Protein AF-A0A4Q5X9Q7-F1 (afdb_monomer)

Radius of gyration: 46.0 Å; Cα contacts (8 Å, |Δi|>4): 325; chains: 1; bounding box: 131×30×124 Å

Sequence (260 aa):
MRSAPAAAFVVATGLLASPSQAAKPARACIDEHAQGQVERDAGRLLRASERFRACAEDACPALIRTECGELEATLIAQIPSIVVRAQDAQGRPISGARATIDEDRTLPSLSETPIPVDPGVHQIEVTLADGRRQTVNLSLSEGEKARPAVARFETPKARPVERSGNELAYVIGGAGLLGLGAWGAFAWDGRRRQGDLETCAPRCSDRSEVDAMRRSYLIADVLLGLSAAALGTSAYLLITNSTEEGREERAVVLGARGRF

Foldseek 3Di:
DDDDDDDDDDPPPDPPPDPDPAQDDQVQLVVLQVVLVVCVVVQVLVSSLVSLVVSLDPSYDPVSNVVSVVVSVVSVQFFEWEQEFEAEPVRHGDFQKWKDKQNPDTGRGRDRDTDTDTAAWIWIWIAHPVGDIFIFIDGGGTNHYHHYGYGYDYDPPPPPPPPVLQPLLVVLLVVLVVLLVLLVVLVVVLVVLVVVCVVVPPDDPPVPSVVSSVVSNVSNVVSNVSSVVSNVVSVVSVVVVVVVVVVVVVVVVVVVPPPD

Solvent-accessible surface area (backbone atoms only — not comparable to full-atom values): 14341 Å² total; per-residue (Å²): 141,82,88,83,84,84,83,80,83,80,82,80,81,74,80,80,77,71,82,74,75,72,66,52,60,64,66,59,36,51,51,29,44,53,49,16,52,55,29,41,80,68,48,38,40,63,62,12,33,54,25,15,51,66,18,37,37,86,46,33,58,68,70,56,16,54,54,23,46,55,50,26,56,55,44,61,57,36,42,11,21,35,25,56,43,43,22,35,77,87,67,47,79,52,80,77,28,28,35,28,40,69,90,74,50,75,34,90,52,68,48,91,61,60,42,77,43,56,47,44,79,45,45,36,39,37,36,41,80,88,68,55,71,35,76,39,80,47,78,43,51,70,44,40,66,57,43,76,45,70,33,70,40,80,64,78,74,76,69,75,78,77,74,68,80,53,59,64,32,52,55,39,32,51,53,15,55,53,31,47,54,53,19,54,54,28,43,52,52,19,50,51,48,48,58,68,46,57,81,42,60,94,72,62,86,61,59,66,61,55,50,53,27,53,50,27,41,53,55,15,55,55,32,46,55,53,17,51,53,33,36,52,50,19,52,50,51,54,55,56,53,52,56,51,54,58,49,51,55,52,51,53,55,54,64,65,69,74,76,125

Nearest PDB structures (foldseek):
  6hif-assembly1_Y  TM=7.900E-01  e=4.804E-05  Candidatus Kuenenia stuttgartensis
  5los-assembly1_A  TM=4.709E-01  e=2.587E+00  Serendipita indica DSM 11827
  7qhm-assembly1_J  TM=5.352E-01  e=2.587E+00  Corynebacterium glutamicum ATCC 13032
  7pru-assembly1_B  TM=5.535E-01  e=4.980E+00  Thermochaetoides thermophila DSM 1495

Structure (mmCIF, N/CA/C/O backbone):
data_AF-A0A4Q5X9Q7-F1
#
_entry.id   AF-A0A4Q5X9Q7-F1
#
loop_
_atom_site.group_PDB
_atom_site.id
_atom_site.type_symbol
_atom_site.label_atom_id
_atom_site.label_alt_id
_atom_site.label_comp_id
_atom_site.label_asym_id
_atom_site.label_entity_id
_atom_site.label_seq_id
_atom_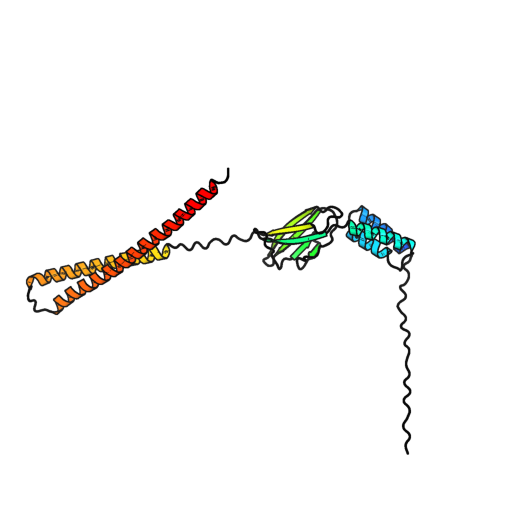site.pdbx_PDB_ins_code
_atom_site.Cartn_x
_atom_site.Cartn_y
_atom_site.Cartn_z
_atom_site.occupancy
_atom_site.B_iso_or_equiv
_atom_site.auth_seq_id
_atom_site.auth_comp_id
_atom_site.auth_asym_id
_atom_site.auth_atom_id
_atom_site.pdbx_PDB_model_num
ATOM 1 N N . MET A 1 1 ? 87.247 -2.361 10.828 1.00 45.06 1 MET A N 1
ATOM 2 C CA . MET A 1 1 ? 86.004 -3.054 11.251 1.00 45.06 1 MET A CA 1
ATOM 3 C C . MET A 1 1 ? 85.019 -1.955 11.638 1.00 45.06 1 MET A C 1
ATOM 5 O O . MET A 1 1 ? 85.378 -1.188 12.508 1.00 45.06 1 MET A O 1
ATOM 9 N N . ARG A 1 2 ? 83.853 -1.712 11.038 1.00 46.16 2 ARG A N 1
ATOM 10 C CA . ARG A 1 2 ? 82.996 -2.424 10.082 1.00 46.16 2 ARG A CA 1
ATOM 11 C C . ARG A 1 2 ? 82.178 -1.360 9.325 1.00 46.16 2 ARG A C 1
ATOM 13 O O . ARG A 1 2 ? 81.702 -0.411 9.936 1.00 46.16 2 ARG A O 1
ATOM 20 N N . SER A 1 3 ? 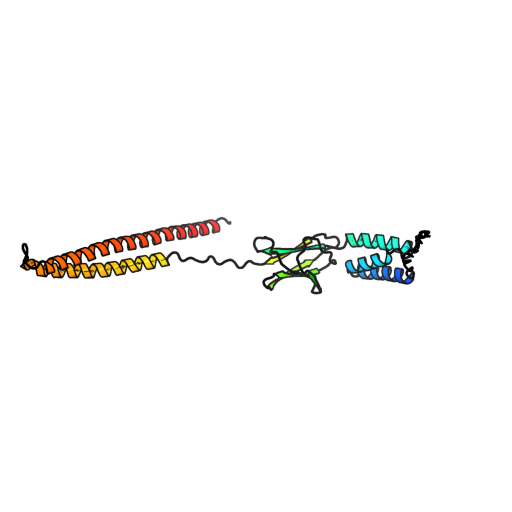82.054 -1.535 8.018 1.00 46.03 3 SER A N 1
ATOM 21 C CA . SER A 1 3 ? 81.200 -0.788 7.092 1.00 46.03 3 SER A CA 1
ATOM 22 C C . SER A 1 3 ? 79.725 -1.186 7.260 1.00 46.03 3 SER A C 1
ATOM 24 O O . SER A 1 3 ? 79.432 -2.361 7.480 1.00 46.03 3 SER A O 1
ATOM 26 N N . ALA A 1 4 ? 78.802 -0.225 7.148 1.00 54.38 4 ALA A N 1
ATOM 27 C CA . ALA A 1 4 ? 77.355 -0.465 7.087 1.00 54.38 4 ALA A CA 1
ATOM 28 C C . ALA A 1 4 ? 76.877 -0.453 5.616 1.00 54.38 4 ALA A C 1
ATOM 30 O O . ALA A 1 4 ? 77.376 0.370 4.845 1.00 54.38 4 ALA A O 1
ATOM 31 N N . PRO A 1 5 ? 75.956 -1.344 5.195 1.00 56.97 5 PRO A N 1
ATOM 32 C CA . PRO A 1 5 ? 75.560 -1.471 3.796 1.00 56.97 5 PRO A CA 1
ATOM 33 C C . PRO A 1 5 ? 74.407 -0.521 3.437 1.00 56.97 5 PRO A C 1
ATOM 35 O O . PRO A 1 5 ? 73.454 -0.353 4.196 1.00 56.97 5 PRO A O 1
ATOM 38 N N . ALA A 1 6 ? 74.493 0.075 2.248 1.00 49.50 6 ALA A N 1
ATOM 39 C CA . ALA A 1 6 ? 73.426 0.847 1.627 1.00 49.50 6 ALA A CA 1
ATOM 40 C C . ALA A 1 6 ? 72.280 -0.087 1.197 1.00 49.50 6 ALA A C 1
ATOM 42 O O . ALA A 1 6 ? 72.481 -0.994 0.389 1.00 49.50 6 ALA A O 1
ATOM 43 N N . ALA A 1 7 ? 71.081 0.128 1.736 1.00 52.53 7 ALA A N 1
ATOM 44 C CA . ALA A 1 7 ? 69.874 -0.575 1.318 1.00 52.53 7 ALA A CA 1
ATOM 45 C C 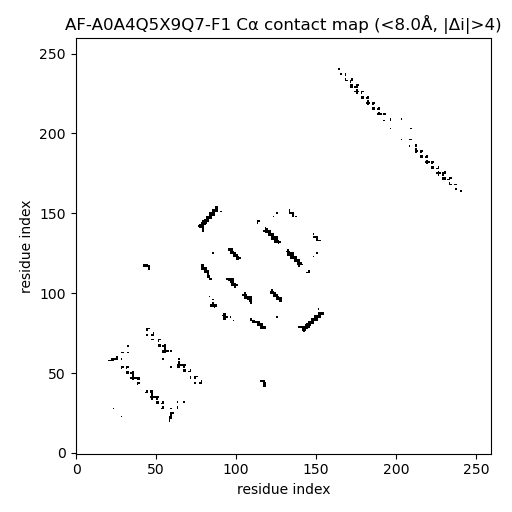. ALA A 1 7 ? 69.303 0.093 0.056 1.00 52.53 7 ALA A C 1
ATOM 47 O O . ALA A 1 7 ? 68.788 1.208 0.107 1.00 52.53 7 ALA A O 1
ATOM 48 N N . ALA A 1 8 ? 69.420 -0.587 -1.085 1.00 51.78 8 ALA A N 1
ATOM 49 C CA . ALA A 1 8 ? 68.807 -0.178 -2.341 1.00 51.78 8 ALA A CA 1
ATOM 50 C C . ALA A 1 8 ? 67.303 -0.505 -2.320 1.00 51.78 8 ALA A C 1
ATOM 52 O O . ALA A 1 8 ? 66.912 -1.672 -2.327 1.00 51.78 8 ALA A O 1
ATOM 53 N N . PHE A 1 9 ? 66.457 0.526 -2.293 1.00 50.66 9 PHE A N 1
ATOM 54 C CA . PHE A 1 9 ? 65.013 0.396 -2.484 1.00 50.66 9 PHE A CA 1
ATOM 55 C C . PHE A 1 9 ? 64.718 0.252 -3.985 1.00 50.66 9 PHE A C 1
ATOM 57 O O . PHE A 1 9 ? 64.785 1.221 -4.740 1.00 50.66 9 PHE A O 1
ATOM 64 N N . VAL A 1 10 ? 64.407 -0.966 -4.429 1.00 58.25 10 VAL A N 1
ATOM 65 C CA . VAL A 1 10 ? 63.886 -1.226 -5.778 1.00 58.25 10 VAL A CA 1
ATOM 66 C C . VAL A 1 10 ? 62.397 -0.876 -5.780 1.00 58.25 10 VAL A C 1
ATOM 68 O O . VAL A 1 10 ? 61.578 -1.607 -5.228 1.00 58.25 10 VAL A O 1
ATOM 71 N N . VAL A 1 11 ? 62.039 0.258 -6.384 1.00 60.34 11 VAL A N 1
ATOM 72 C CA . VAL A 1 11 ? 60.642 0.620 -6.657 1.00 60.34 11 VAL A CA 1
ATOM 73 C C . VAL A 1 11 ? 60.178 -0.195 -7.864 1.00 60.34 11 VAL A C 1
ATOM 75 O O . VAL A 1 11 ? 60.456 0.153 -9.008 1.00 60.34 11 VAL A O 1
ATOM 78 N N . ALA A 1 12 ? 59.495 -1.311 -7.607 1.00 59.22 12 ALA A N 1
ATOM 79 C CA . ALA A 1 12 ? 58.827 -2.091 -8.641 1.00 59.22 12 ALA A CA 1
ATOM 80 C C . ALA A 1 12 ? 57.590 -1.321 -9.132 1.00 59.22 12 ALA A C 1
ATOM 82 O O . ALA A 1 12 ? 56.546 -1.299 -8.481 1.00 59.22 12 ALA A O 1
ATOM 83 N N . THR A 1 13 ? 57.717 -0.652 -10.277 1.00 63.28 13 THR A N 1
ATOM 84 C CA . THR A 1 13 ? 56.606 -0.008 -10.984 1.00 63.28 13 THR A CA 1
ATOM 85 C C . THR A 1 13 ? 55.736 -1.101 -11.607 1.00 63.28 13 THR A C 1
ATOM 87 O O . THR A 1 13 ? 55.980 -1.560 -12.720 1.00 63.28 13 THR A O 1
ATOM 90 N N . GLY A 1 14 ? 54.746 -1.588 -10.858 1.00 58.16 14 GLY A N 1
ATOM 91 C CA . GLY A 1 14 ? 53.732 -2.491 -11.392 1.00 58.16 14 GLY A CA 1
ATOM 92 C C . GLY A 1 14 ? 52.868 -1.750 -12.410 1.00 58.16 14 GLY A C 1
ATOM 93 O O . GLY A 1 14 ? 52.103 -0.864 -12.032 1.00 58.16 14 GLY A O 1
ATOM 94 N N . LEU A 1 15 ? 52.993 -2.095 -13.696 1.00 59.28 15 LEU A N 1
ATOM 95 C CA . LEU A 1 15 ? 52.036 -1.680 -14.718 1.00 59.28 15 LEU A CA 1
ATOM 96 C C . LEU A 1 15 ? 50.660 -2.257 -14.353 1.00 59.28 15 LEU A C 1
ATOM 98 O O . LEU A 1 15 ? 50.405 -3.446 -14.534 1.00 59.28 15 LEU A O 1
ATOM 102 N N . LEU A 1 16 ? 49.771 -1.406 -13.847 1.00 58.75 16 LEU A N 1
ATOM 103 C CA . LEU A 1 16 ? 48.342 -1.688 -13.770 1.00 58.75 16 LEU A CA 1
ATOM 104 C C . LEU A 1 16 ? 47.796 -1.677 -15.202 1.00 58.75 16 LEU A C 1
ATOM 106 O O . LEU A 1 16 ? 47.436 -0.631 -15.737 1.00 58.75 16 LEU A O 1
ATOM 110 N N . ALA A 1 17 ? 47.786 -2.840 -15.852 1.00 51.25 17 ALA A N 1
ATOM 111 C CA . ALA A 1 17 ? 47.035 -3.032 -17.082 1.00 51.25 17 ALA A CA 1
ATOM 112 C C . ALA A 1 17 ? 45.542 -2.943 -16.735 1.00 51.25 17 ALA A C 1
ATOM 114 O O . ALA A 1 17 ? 44.966 -3.882 -16.187 1.00 51.25 17 ALA A O 1
ATOM 115 N N . SER A 1 18 ? 44.924 -1.793 -17.011 1.00 59.06 18 SER A N 1
ATOM 116 C CA . SER A 1 18 ? 43.469 -1.661 -16.965 1.00 59.06 18 SER A CA 1
ATOM 117 C C . SER A 1 18 ? 42.853 -2.729 -17.874 1.00 59.06 18 SER A C 1
ATOM 119 O O . SER A 1 18 ? 43.330 -2.887 -19.003 1.00 59.06 18 SER A O 1
ATOM 121 N N . PRO A 1 19 ? 41.819 -3.469 -17.432 1.00 52.19 19 PRO A N 1
ATOM 122 C CA . PRO A 1 19 ? 41.137 -4.409 -18.305 1.00 52.19 19 PRO A CA 1
ATOM 123 C C . PRO A 1 19 ? 40.591 -3.627 -19.502 1.00 52.19 19 PRO A C 1
ATOM 125 O O . PRO A 1 19 ? 39.737 -2.754 -19.356 1.00 52.19 19 PRO A O 1
ATOM 128 N N . SER A 1 20 ? 41.134 -3.898 -20.688 1.00 56.59 20 SER A N 1
ATOM 129 C CA . SER A 1 20 ? 40.577 -3.374 -21.928 1.00 56.59 20 SER A CA 1
ATOM 130 C C . SER A 1 20 ? 39.210 -4.029 -22.086 1.00 56.59 20 SER A C 1
ATOM 132 O O . SER A 1 20 ? 39.124 -5.256 -22.160 1.00 56.59 20 SER A O 1
ATOM 134 N N . GLN A 1 21 ? 38.137 -3.237 -22.042 1.00 61.41 21 GLN A N 1
ATOM 135 C CA . GLN A 1 21 ? 36.794 -3.744 -22.300 1.00 61.41 21 GLN A CA 1
ATOM 136 C C . GLN A 1 21 ? 36.799 -4.334 -23.710 1.00 61.41 21 GLN A C 1
ATOM 138 O O . GLN A 1 21 ? 36.988 -3.615 -24.691 1.00 61.41 21 GLN A O 1
ATOM 143 N N . ALA A 1 22 ? 36.674 -5.658 -23.803 1.00 70.00 22 ALA A N 1
ATOM 144 C CA . ALA A 1 22 ? 36.621 -6.337 -25.084 1.00 70.00 22 ALA A CA 1
ATOM 145 C C . ALA A 1 22 ? 35.418 -5.794 -25.866 1.00 70.00 22 ALA A C 1
ATOM 147 O O . ALA A 1 22 ? 34.290 -5.824 -25.372 1.00 70.00 22 ALA A O 1
ATOM 148 N N . ALA A 1 23 ? 35.670 -5.272 -27.067 1.00 76.62 23 ALA A N 1
ATOM 149 C CA . ALA A 1 23 ? 34.613 -4.775 -27.935 1.00 76.62 23 ALA A CA 1
ATOM 150 C C . ALA A 1 23 ? 33.589 -5.891 -28.185 1.00 76.62 23 ALA A C 1
ATOM 152 O O . ALA A 1 23 ? 33.958 -7.026 -28.510 1.00 76.62 23 ALA A O 1
ATOM 153 N N . LYS A 1 24 ? 32.300 -5.575 -28.034 1.00 83.25 24 LYS A N 1
ATOM 154 C CA . LYS A 1 24 ? 31.235 -6.525 -28.358 1.00 83.25 24 LYS A CA 1
ATOM 155 C C . LYS A 1 24 ? 31.191 -6.702 -29.882 1.00 83.25 24 LYS A C 1
ATOM 157 O O . LYS A 1 24 ? 31.409 -5.738 -30.620 1.00 83.25 24 LYS A O 1
ATOM 162 N N . PRO A 1 25 ? 30.891 -7.908 -30.396 1.00 88.62 25 PRO A N 1
ATOM 163 C CA . PRO A 1 25 ? 30.660 -8.075 -31.824 1.00 88.62 25 PRO A CA 1
ATOM 164 C C . PRO A 1 25 ? 29.474 -7.199 -32.247 1.00 88.62 25 PRO A C 1
ATOM 166 O O . PRO A 1 25 ? 28.422 -7.245 -31.613 1.00 88.62 25 PRO A O 1
ATOM 169 N N . ALA A 1 26 ? 29.619 -6.432 -33.334 1.00 89.25 26 ALA A N 1
ATOM 170 C CA . ALA A 1 26 ? 28.611 -5.456 -33.771 1.00 89.25 26 ALA A CA 1
ATOM 171 C C . ALA A 1 26 ? 27.199 -6.055 -33.899 1.00 89.25 26 ALA A C 1
ATOM 173 O O . ALA A 1 26 ? 26.215 -5.405 -33.560 1.00 89.25 26 ALA A O 1
ATOM 174 N N . ARG A 1 27 ? 27.109 -7.324 -34.317 1.00 93.94 27 ARG A N 1
ATOM 175 C CA . ARG A 1 27 ? 25.847 -8.064 -34.411 1.00 93.94 27 ARG A CA 1
ATOM 176 C C . ARG A 1 27 ? 25.107 -8.164 -33.075 1.00 93.94 27 ARG A C 1
ATOM 178 O O . ARG A 1 27 ? 23.907 -7.951 -33.060 1.00 93.94 27 ARG A O 1
ATOM 185 N N . ALA A 1 28 ? 25.811 -8.383 -31.964 1.00 95.12 28 ALA A N 1
ATOM 186 C CA . ALA A 1 28 ? 25.181 -8.445 -30.646 1.00 95.12 28 ALA A CA 1
ATOM 187 C C . ALA A 1 28 ? 24.552 -7.100 -30.244 1.00 95.12 28 ALA A C 1
ATOM 189 O O . ALA A 1 28 ? 23.461 -7.077 -29.693 1.00 95.12 28 ALA A O 1
ATOM 190 N N . CYS A 1 29 ? 25.195 -5.973 -30.570 1.00 96.19 29 CYS A N 1
ATOM 191 C CA . CYS A 1 29 ? 24.631 -4.643 -30.305 1.00 96.19 29 CYS A CA 1
ATOM 192 C C . CYS A 1 29 ? 23.371 -4.372 -31.145 1.00 96.19 29 CYS A C 1
ATOM 194 O O . CYS A 1 29 ? 22.414 -3.783 -30.650 1.00 96.19 29 CYS A O 1
ATOM 196 N N . ILE A 1 30 ? 23.364 -4.823 -32.405 1.00 96.25 30 ILE A N 1
ATOM 197 C CA . ILE A 1 30 ? 22.192 -4.736 -33.290 1.00 96.25 30 ILE A CA 1
ATOM 198 C C . ILE A 1 30 ? 21.049 -5.603 -32.750 1.00 96.25 30 ILE A C 1
ATOM 200 O O . ILE A 1 30 ? 19.901 -5.164 -32.749 1.00 96.25 30 ILE A O 1
ATOM 204 N N . ASP A 1 31 ? 21.361 -6.805 -32.265 1.00 97.56 31 ASP A N 1
ATOM 205 C CA . ASP A 1 31 ? 20.370 -7.716 -31.695 1.00 97.56 31 ASP A CA 1
ATOM 206 C C . ASP A 1 31 ? 19.735 -7.130 -30.418 1.00 97.56 31 ASP A C 1
ATOM 208 O O . ASP A 1 31 ? 18.519 -7.215 -30.261 1.00 97.56 31 ASP A O 1
ATOM 212 N N . GLU A 1 32 ? 20.512 -6.482 -29.537 1.00 97.69 32 GLU A N 1
ATOM 213 C CA . GLU A 1 32 ? 19.977 -5.775 -28.358 1.00 97.69 32 GLU A CA 1
ATOM 214 C C . GLU A 1 32 ? 19.076 -4.596 -28.755 1.00 97.69 32 GLU A C 1
ATOM 216 O O . GLU A 1 32 ? 17.980 -4.457 -28.212 1.00 97.69 32 GLU A O 1
ATOM 221 N N . HIS A 1 33 ? 19.476 -3.796 -29.752 1.00 97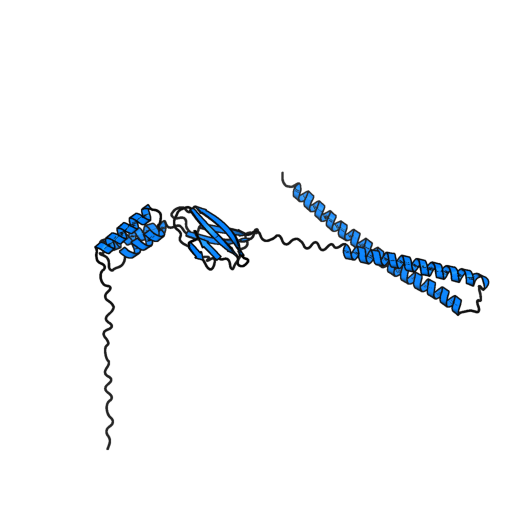.94 33 HIS A N 1
ATOM 222 C CA . HIS A 1 33 ? 18.625 -2.729 -30.285 1.00 97.94 33 HIS A CA 1
ATOM 223 C C . HIS A 1 33 ? 17.301 -3.287 -30.832 1.00 97.94 33 HIS A C 1
ATOM 225 O O . HIS A 1 33 ? 16.227 -2.804 -30.474 1.00 97.94 33 HIS A O 1
ATOM 231 N N . ALA A 1 34 ? 17.358 -4.338 -31.658 1.00 97.81 34 ALA A N 1
ATOM 232 C CA . ALA A 1 34 ? 16.173 -4.975 -32.228 1.00 97.81 34 ALA A CA 1
ATOM 233 C C . ALA A 1 34 ? 15.251 -5.557 -31.144 1.00 97.81 34 ALA A C 1
ATOM 235 O O . ALA A 1 34 ? 14.037 -5.364 -31.201 1.00 97.81 34 ALA A O 1
ATOM 236 N N . GLN A 1 35 ? 15.813 -6.218 -30.127 1.00 98.25 35 GLN A N 1
ATOM 237 C CA . GLN A 1 35 ? 15.042 -6.715 -28.986 1.00 98.25 35 GLN A CA 1
ATOM 238 C C . GLN A 1 35 ? 14.408 -5.567 -28.196 1.00 98.25 35 GLN A C 1
ATOM 240 O O . GLN A 1 35 ? 13.240 -5.668 -27.842 1.00 98.25 35 GLN A O 1
ATOM 245 N N . GLY A 1 36 ? 15.118 -4.458 -27.978 1.00 97.62 36 GLY A N 1
ATOM 246 C CA . GLY A 1 36 ? 14.557 -3.271 -27.329 1.00 97.62 36 GLY A CA 1
ATOM 247 C C . GLY A 1 36 ? 13.320 -2.725 -28.048 1.00 97.62 36 GLY A C 1
ATOM 248 O O . GLY A 1 36 ? 12.326 -2.412 -27.395 1.00 97.62 36 GLY A O 1
ATOM 249 N N . GLN A 1 37 ? 13.339 -2.683 -29.385 1.00 97.44 37 GLN A N 1
ATOM 250 C CA . GLN A 1 37 ? 12.175 -2.276 -30.187 1.00 97.44 37 GLN A CA 1
ATOM 251 C C . GLN A 1 37 ? 10.997 -3.246 -29.990 1.00 97.44 37 GLN A C 1
ATOM 253 O O . GLN A 1 37 ? 9.884 -2.805 -29.721 1.00 97.44 37 GLN A O 1
ATOM 258 N N . VAL A 1 38 ? 11.249 -4.561 -30.031 1.00 98.19 38 VAL A N 1
ATOM 259 C CA . VAL A 1 38 ? 10.216 -5.593 -29.810 1.00 98.19 38 VAL A CA 1
ATOM 260 C C . VAL A 1 38 ? 9.591 -5.491 -28.414 1.00 98.19 38 VAL A C 1
ATOM 262 O O . VAL A 1 38 ? 8.374 -5.586 -28.277 1.00 98.19 38 VAL A O 1
ATOM 265 N N . GLU A 1 39 ? 10.404 -5.302 -27.371 1.00 98.19 39 GLU A N 1
ATOM 266 C CA . GLU A 1 39 ? 9.918 -5.158 -25.993 1.00 98.19 39 GLU A CA 1
ATOM 267 C C . GLU A 1 39 ? 9.084 -3.883 -25.816 1.00 98.19 39 GLU A C 1
ATOM 269 O O . GLU A 1 39 ? 8.031 -3.921 -25.175 1.00 98.19 39 GLU A O 1
ATOM 274 N N . ARG A 1 40 ? 9.517 -2.771 -26.430 1.00 96.12 40 ARG A N 1
ATOM 275 C CA . ARG A 1 40 ? 8.774 -1.507 -26.422 1.00 96.12 40 ARG A CA 1
ATOM 276 C C . ARG A 1 40 ? 7.414 -1.664 -27.084 1.00 96.12 40 ARG A C 1
ATOM 278 O O . ARG A 1 40 ? 6.411 -1.284 -26.493 1.00 96.12 40 ARG A O 1
ATOM 285 N N . ASP A 1 41 ? 7.383 -2.220 -28.290 1.00 95.56 41 ASP A N 1
ATOM 286 C CA . ASP A 1 41 ? 6.145 -2.374 -29.057 1.00 95.56 41 ASP A CA 1
ATOM 287 C C . ASP A 1 41 ? 5.168 -3.342 -28.356 1.00 95.56 41 ASP A C 1
ATOM 289 O O . ASP A 1 41 ? 3.958 -3.283 -28.566 1.00 95.56 41 ASP A O 1
ATOM 293 N N . ALA A 1 42 ? 5.685 -4.200 -27.469 1.00 95.75 42 ALA A N 1
ATOM 294 C CA . ALA A 1 42 ? 4.902 -5.065 -26.594 1.00 95.75 42 ALA A CA 1
ATOM 295 C C . ALA A 1 42 ? 4.509 -4.428 -25.241 1.00 95.75 42 ALA A C 1
ATOM 297 O O . ALA A 1 42 ? 3.936 -5.122 -24.400 1.00 95.75 42 ALA A O 1
ATOM 298 N N . GLY A 1 43 ? 4.826 -3.150 -25.004 1.00 94.06 43 GLY A N 1
ATOM 299 C CA . GLY A 1 43 ? 4.486 -2.408 -23.783 1.00 94.06 43 GLY A CA 1
ATOM 300 C C . GLY A 1 43 ? 5.352 -2.722 -22.556 1.00 94.06 43 GLY A C 1
ATOM 301 O O . GLY A 1 43 ? 5.082 -2.201 -21.478 1.00 94.06 43 GLY A O 1
ATOM 302 N N . ARG A 1 44 ? 6.406 -3.539 -22.693 1.00 96.50 44 ARG A N 1
ATOM 303 C CA . ARG A 1 44 ? 7.329 -3.905 -21.598 1.00 96.50 44 ARG A CA 1
ATOM 304 C C . ARG A 1 44 ? 8.487 -2.915 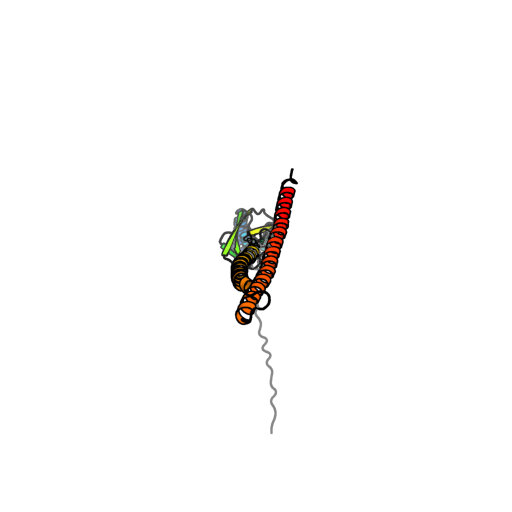-21.535 1.00 96.50 44 ARG A C 1
ATOM 306 O O . ARG A 1 44 ? 9.636 -3.233 -21.854 1.00 96.50 44 ARG A O 1
ATOM 313 N N . LEU A 1 45 ? 8.162 -1.674 -21.188 1.00 97.38 45 LEU A N 1
ATOM 314 C CA . LEU A 1 45 ? 9.063 -0.525 -21.276 1.00 97.38 45 LEU A CA 1
ATOM 315 C C . LEU A 1 45 ? 10.280 -0.640 -20.347 1.00 97.38 45 LEU A C 1
ATOM 317 O O . LEU A 1 45 ? 11.372 -0.217 -20.730 1.00 97.38 45 LEU A O 1
ATOM 321 N N . LEU A 1 46 ? 10.137 -1.250 -19.167 1.00 96.69 46 LEU A N 1
ATOM 322 C CA . LEU A 1 46 ? 11.258 -1.543 -18.269 1.00 96.69 46 LEU A CA 1
ATOM 323 C C . LEU A 1 46 ? 12.272 -2.468 -18.940 1.00 96.69 46 LEU A C 1
ATOM 325 O O . LEU A 1 46 ? 13.467 -2.170 -18.969 1.00 96.69 46 LEU A O 1
ATOM 329 N N . ARG A 1 47 ? 11.785 -3.559 -19.541 1.00 97.12 47 ARG A N 1
ATOM 330 C CA . ARG A 1 47 ? 12.637 -4.514 -20.250 1.00 97.12 47 ARG A CA 1
ATOM 331 C C . ARG A 1 47 ? 13.266 -3.881 -21.488 1.00 97.12 47 ARG A C 1
ATOM 333 O O . ARG A 1 47 ? 14.451 -4.083 -21.734 1.00 97.12 47 ARG A O 1
ATOM 340 N N . ALA A 1 48 ? 12.509 -3.078 -22.232 1.00 98.00 48 ALA A N 1
ATOM 341 C CA . ALA A 1 48 ? 13.022 -2.323 -23.370 1.00 98.00 48 ALA A CA 1
ATOM 342 C C . ALA A 1 48 ? 14.145 -1.355 -22.958 1.00 98.00 48 ALA A C 1
ATOM 344 O O . ALA A 1 48 ? 15.189 -1.318 -23.606 1.00 98.00 48 ALA A O 1
ATOM 345 N N . SER A 1 49 ? 13.979 -0.626 -21.848 1.00 97.75 49 SER A N 1
ATOM 346 C CA . SER A 1 49 ? 15.012 0.268 -21.306 1.00 97.75 49 SER A CA 1
ATOM 347 C C . SER A 1 49 ? 16.303 -0.485 -20.973 1.00 97.75 49 SER A C 1
ATOM 349 O O . SER A 1 49 ? 17.383 0.001 -21.303 1.00 97.75 49 SER A O 1
ATOM 351 N N . GLU A 1 50 ? 16.220 -1.686 -20.391 1.00 97.56 50 GLU A N 1
ATOM 352 C CA . GLU A 1 50 ? 17.401 -2.528 -20.145 1.00 97.56 50 GLU A CA 1
ATOM 353 C C . GLU A 1 50 ? 18.129 -2.906 -21.443 1.00 97.56 50 GLU A C 1
ATOM 355 O O . GLU A 1 50 ? 19.358 -2.837 -21.500 1.00 97.56 50 GLU A O 1
ATOM 360 N N . ARG A 1 51 ? 17.379 -3.270 -22.492 1.00 98.06 51 ARG A N 1
ATOM 361 C CA . ARG A 1 51 ? 17.931 -3.620 -23.812 1.00 98.06 51 ARG A CA 1
ATOM 362 C C . ARG A 1 51 ? 18.633 -2.439 -24.471 1.00 98.06 51 ARG A C 1
ATOM 364 O O . ARG A 1 51 ? 19.764 -2.577 -24.935 1.00 98.06 51 ARG A O 1
ATOM 371 N N . PHE A 1 52 ? 18.005 -1.265 -24.458 1.00 98.31 52 PHE A N 1
ATOM 372 C CA . PHE A 1 52 ? 18.619 -0.063 -25.019 1.00 98.31 52 PHE A CA 1
ATOM 373 C C . PHE A 1 52 ? 19.858 0.373 -24.236 1.00 98.31 52 PHE A C 1
ATOM 375 O O . PHE A 1 52 ? 20.878 0.695 -24.845 1.00 98.31 52 PHE A O 1
ATOM 382 N N . ARG A 1 53 ? 19.843 0.255 -22.904 1.00 97.50 53 ARG A N 1
ATOM 383 C CA . ARG A 1 53 ? 21.036 0.498 -22.083 1.00 97.50 53 ARG A CA 1
ATOM 384 C C . ARG A 1 53 ? 22.202 -0.403 -22.480 1.00 97.50 53 ARG A C 1
ATOM 386 O O . ARG A 1 53 ? 23.333 0.064 -22.586 1.00 97.50 53 ARG A O 1
ATOM 393 N N . ALA A 1 54 ? 21.930 -1.682 -22.739 1.00 96.56 54 ALA A N 1
ATOM 394 C CA . ALA A 1 54 ? 22.955 -2.658 -23.101 1.00 96.56 54 ALA A CA 1
ATOM 395 C C . ALA A 1 54 ? 23.638 -2.359 -24.452 1.00 96.56 54 ALA A C 1
ATOM 397 O O . ALA A 1 54 ? 24.825 -2.669 -24.612 1.00 96.56 54 ALA A O 1
ATOM 398 N N . CYS A 1 55 ? 22.923 -1.758 -25.417 1.00 97.38 55 CYS A N 1
ATOM 399 C CA . CYS A 1 55 ? 23.500 -1.315 -26.696 1.00 97.38 55 CYS A CA 1
ATOM 400 C C . CYS A 1 55 ? 24.059 0.115 -26.672 1.00 97.38 55 CYS A C 1
ATOM 402 O O . CYS A 1 55 ? 24.822 0.477 -27.571 1.00 97.38 55 CYS A O 1
ATOM 404 N N . ALA A 1 56 ? 23.750 0.899 -25.636 1.00 97.00 56 ALA A N 1
ATOM 405 C CA . ALA A 1 56 ? 24.349 2.209 -25.383 1.00 97.00 56 ALA A CA 1
ATOM 406 C C . ALA A 1 56 ? 25.762 2.134 -24.763 1.00 97.00 56 ALA A C 1
ATOM 408 O O . ALA A 1 56 ? 26.464 3.143 -24.715 1.00 97.00 56 ALA A O 1
ATOM 409 N N . GLU A 1 57 ? 26.208 0.953 -24.320 1.00 95.12 57 GLU A N 1
ATOM 410 C CA . GLU A 1 57 ? 27.539 0.740 -23.736 1.00 95.12 57 GLU A CA 1
ATOM 411 C C . GLU A 1 57 ? 28.692 1.026 -24.715 1.00 95.12 57 GLU A C 1
ATOM 413 O O . GLU A 1 57 ? 28.624 0.693 -25.900 1.00 95.12 57 GLU A O 1
ATOM 418 N N . ASP A 1 58 ? 29.816 1.538 -24.198 1.00 94.06 58 ASP A N 1
ATOM 419 C CA . ASP A 1 58 ? 31.004 1.941 -24.975 1.00 94.06 58 ASP A CA 1
ATOM 420 C C . ASP A 1 58 ? 31.595 0.839 -25.872 1.00 94.06 58 ASP A C 1
ATOM 422 O O . ASP A 1 58 ? 32.241 1.134 -26.879 1.00 94.06 58 ASP A O 1
ATOM 426 N N . ALA A 1 59 ? 31.342 -0.432 -25.545 1.00 92.69 59 ALA A N 1
ATOM 427 C CA . ALA A 1 59 ? 31.773 -1.590 -26.324 1.00 92.69 59 ALA A CA 1
ATOM 428 C C . ALA A 1 59 ? 31.064 -1.730 -27.690 1.00 92.69 59 ALA A C 1
ATOM 430 O O . ALA A 1 59 ? 31.482 -2.565 -28.498 1.00 92.69 59 ALA A O 1
ATOM 431 N N . CYS A 1 60 ? 30.009 -0.948 -27.948 1.00 95.69 60 CYS A N 1
ATOM 432 C CA . CYS A 1 60 ? 29.251 -0.935 -29.199 1.00 95.69 60 CYS A CA 1
ATOM 433 C C . CYS A 1 60 ? 29.683 0.206 -30.154 1.00 95.69 60 CYS A C 1
ATOM 435 O O . CYS A 1 60 ? 30.191 1.246 -29.715 1.00 95.69 60 CYS A O 1
ATOM 437 N N . PRO A 1 61 ? 29.477 0.057 -31.482 1.00 95.19 61 PRO A N 1
ATOM 438 C CA . PRO A 1 61 ? 29.758 1.110 -32.462 1.00 95.19 61 PRO A CA 1
ATOM 439 C C . PRO A 1 61 ? 29.036 2.426 -32.148 1.00 95.19 61 PRO A C 1
ATOM 441 O O . PRO A 1 61 ? 27.861 2.414 -31.789 1.00 95.19 61 PRO A O 1
ATOM 444 N N . ALA A 1 62 ? 29.720 3.559 -32.345 1.00 94.94 62 ALA A N 1
ATOM 445 C CA . ALA A 1 62 ? 29.243 4.878 -31.913 1.00 94.94 62 ALA A CA 1
ATOM 446 C C . ALA A 1 62 ? 27.829 5.226 -32.398 1.00 94.94 62 ALA A C 1
ATOM 448 O O . ALA A 1 62 ? 27.035 5.726 -31.612 1.00 94.94 62 ALA A O 1
ATOM 449 N N . LEU A 1 63 ? 27.506 4.902 -33.654 1.00 94.25 63 LEU A N 1
ATOM 450 C CA . LEU A 1 63 ? 26.187 5.169 -34.224 1.00 94.25 63 LEU A CA 1
ATOM 451 C C . LEU A 1 63 ? 25.061 4.452 -33.459 1.00 94.25 63 LEU A C 1
ATOM 453 O O . LEU A 1 63 ? 24.064 5.079 -33.125 1.00 94.25 63 LEU A O 1
ATOM 457 N N . ILE A 1 64 ? 25.253 3.168 -33.128 1.00 95.56 64 ILE A N 1
ATOM 458 C CA . ILE A 1 64 ? 24.267 2.370 -32.379 1.00 95.56 64 ILE A CA 1
ATOM 459 C C . ILE A 1 64 ? 24.119 2.918 -30.961 1.00 95.56 64 ILE A C 1
ATOM 461 O O . ILE A 1 64 ? 23.004 3.051 -30.469 1.00 95.56 64 ILE A O 1
ATOM 465 N N . ARG A 1 65 ? 25.235 3.272 -30.311 1.00 96.94 65 ARG A N 1
ATOM 466 C CA . ARG A 1 65 ? 25.188 3.787 -28.938 1.00 96.94 65 ARG A CA 1
ATOM 467 C C . ARG A 1 65 ? 24.371 5.067 -28.828 1.00 96.94 65 ARG A C 1
ATOM 469 O O . ARG A 1 65 ? 23.583 5.197 -27.897 1.00 96.94 65 ARG A O 1
ATOM 476 N N . THR A 1 66 ? 24.572 5.999 -29.762 1.00 97.81 66 THR A N 1
ATOM 477 C CA . THR A 1 66 ? 23.842 7.271 -29.787 1.00 97.81 66 THR A CA 1
ATOM 478 C C . THR A 1 66 ? 22.342 7.032 -29.922 1.00 97.81 66 THR A C 1
ATOM 480 O O . THR A 1 66 ? 21.580 7.523 -29.095 1.00 97.81 66 THR A O 1
ATOM 483 N N . GLU A 1 67 ? 21.927 6.222 -30.897 1.00 97.31 67 GLU A N 1
ATOM 484 C CA . GLU A 1 67 ? 20.510 5.914 -31.119 1.00 97.31 67 GLU A CA 1
ATOM 485 C C . GLU A 1 67 ? 19.885 5.188 -29.916 1.00 97.31 67 GLU A C 1
ATOM 487 O O . GLU A 1 67 ? 18.831 5.587 -29.421 1.00 97.31 67 GLU A O 1
ATOM 492 N N . CYS A 1 68 ? 20.568 4.174 -29.373 1.00 98.00 68 CYS A N 1
ATOM 493 C CA . CYS A 1 68 ? 20.115 3.463 -28.179 1.00 98.00 68 CYS A CA 1
ATOM 494 C C . CYS A 1 68 ? 19.954 4.391 -26.965 1.00 98.00 68 CYS A C 1
ATOM 496 O O . CYS A 1 68 ? 18.973 4.268 -26.233 1.00 98.00 68 CYS A O 1
ATOM 498 N N . GLY A 1 69 ? 20.874 5.338 -26.764 1.00 97.75 69 GLY A N 1
ATOM 499 C CA . GLY A 1 69 ? 20.794 6.304 -25.667 1.00 97.75 69 GLY A CA 1
ATOM 500 C C . GLY A 1 69 ? 19.598 7.255 -25.788 1.00 97.75 69 GLY A C 1
ATOM 501 O O . GLY A 1 69 ? 18.908 7.508 -24.799 1.00 97.75 69 GLY A O 1
ATOM 502 N N . GLU A 1 70 ? 19.309 7.749 -26.994 1.00 97.94 70 GLU A N 1
ATOM 503 C CA . GLU A 1 70 ? 18.145 8.611 -27.254 1.00 97.94 70 GLU A CA 1
ATOM 504 C C . GLU A 1 70 ? 16.817 7.868 -27.030 1.00 97.94 70 GLU A C 1
ATOM 506 O O . GLU A 1 70 ? 15.881 8.400 -26.415 1.00 97.94 70 GLU A O 1
ATOM 511 N N . LEU A 1 71 ? 16.749 6.611 -27.475 1.00 97.38 71 LEU A N 1
ATOM 512 C CA . LEU A 1 71 ? 15.592 5.742 -27.273 1.00 97.38 71 LEU A CA 1
ATOM 513 C C . LEU A 1 71 ? 15.377 5.403 -25.794 1.00 97.38 71 LEU A C 1
ATOM 515 O O . LEU A 1 71 ? 14.248 5.492 -25.309 1.00 97.38 71 LEU A O 1
ATOM 519 N N . GLU A 1 72 ? 16.442 5.064 -25.061 1.00 97.62 72 GLU A N 1
ATOM 520 C CA . GLU A 1 72 ? 16.358 4.787 -23.624 1.00 97.62 72 GLU A CA 1
ATOM 521 C C . GLU A 1 72 ? 15.859 6.017 -22.855 1.00 97.62 72 GLU A C 1
ATOM 523 O O . GLU A 1 72 ? 14.945 5.901 -22.037 1.00 97.62 72 GLU A O 1
ATOM 528 N N . ALA A 1 73 ? 16.398 7.206 -23.146 1.00 96.12 73 ALA A N 1
ATOM 529 C CA . ALA A 1 73 ? 15.979 8.446 -22.496 1.00 96.12 73 ALA A CA 1
ATOM 530 C C . ALA A 1 73 ? 14.489 8.750 -22.737 1.00 96.12 73 ALA A C 1
ATOM 532 O O . ALA A 1 73 ? 13.766 9.113 -21.803 1.00 96.12 73 ALA A O 1
ATOM 533 N N . THR A 1 74 ? 14.017 8.542 -23.970 1.00 95.19 74 THR A N 1
ATOM 534 C CA . THR A 1 74 ? 12.600 8.691 -24.332 1.00 95.19 74 THR A CA 1
ATOM 535 C C . THR A 1 74 ? 11.724 7.707 -23.553 1.00 95.19 74 THR A C 1
ATOM 537 O O . THR A 1 74 ? 10.704 8.099 -22.983 1.00 95.19 74 THR A O 1
ATOM 540 N N . LEU A 1 75 ? 12.145 6.444 -23.452 1.00 95.88 75 LEU A N 1
ATOM 541 C CA . LEU A 1 75 ? 11.412 5.422 -22.706 1.00 95.88 75 LEU A CA 1
ATOM 542 C C . LEU A 1 75 ? 11.367 5.680 -21.207 1.00 95.88 75 LEU A C 1
ATOM 544 O O . LEU A 1 75 ? 10.313 5.537 -20.593 1.00 95.88 75 LEU A O 1
ATOM 548 N N . ILE A 1 76 ? 12.473 6.110 -20.603 1.00 95.75 76 ILE A N 1
ATOM 549 C CA . ILE A 1 76 ? 12.509 6.464 -19.179 1.00 95.75 76 ILE A CA 1
ATOM 550 C C . ILE A 1 76 ? 11.488 7.567 -18.872 1.00 95.75 76 ILE A C 1
ATOM 552 O O . ILE A 1 76 ? 10.839 7.536 -17.820 1.00 95.75 76 ILE A O 1
ATOM 556 N N . ALA A 1 77 ? 11.277 8.516 -19.788 1.00 95.38 77 ALA A N 1
ATOM 557 C CA . ALA A 1 77 ? 10.232 9.523 -19.639 1.00 95.38 77 ALA A CA 1
ATOM 558 C C . ALA A 1 77 ? 8.818 8.908 -19.673 1.00 95.38 77 ALA A C 1
ATOM 560 O O . ALA A 1 77 ? 7.976 9.318 -18.874 1.00 95.38 77 ALA A O 1
ATOM 561 N N . GLN A 1 78 ? 8.589 7.884 -20.498 1.00 96.38 78 GLN A N 1
ATOM 562 C CA . GLN A 1 78 ? 7.302 7.191 -20.673 1.00 96.38 78 GLN A CA 1
ATOM 563 C C . GLN A 1 78 ? 7.009 6.097 -19.631 1.00 96.38 78 GLN A C 1
ATOM 565 O O . GLN A 1 78 ? 5.854 5.730 -19.450 1.00 96.38 78 GLN A O 1
ATOM 570 N N . ILE A 1 79 ? 8.000 5.586 -18.900 1.00 97.81 79 ILE A N 1
ATOM 571 C CA . ILE A 1 79 ? 7.774 4.557 -17.870 1.00 97.81 79 ILE A CA 1
ATOM 572 C C . ILE A 1 79 ? 7.003 5.151 -16.676 1.00 97.81 79 ILE A C 1
ATOM 574 O O . ILE A 1 79 ? 7.523 6.068 -16.032 1.00 97.81 79 ILE A O 1
ATOM 578 N N . PRO A 1 80 ? 5.796 4.678 -16.326 1.00 97.62 80 PRO A N 1
ATOM 579 C CA . PRO A 1 80 ? 5.101 5.177 -15.149 1.00 97.62 80 PRO A CA 1
ATOM 580 C C . PRO A 1 80 ? 5.795 4.775 -13.842 1.00 97.62 80 PRO A C 1
ATOM 582 O O . PRO A 1 80 ? 6.666 3.903 -13.786 1.00 97.62 80 PRO A O 1
ATOM 585 N N . SER A 1 81 ? 5.423 5.439 -12.750 1.00 97.12 81 SER A N 1
ATOM 586 C CA . SER A 1 81 ? 5.887 5.059 -11.418 1.00 97.12 81 SER A CA 1
ATOM 587 C C . SER A 1 81 ? 4.806 5.196 -10.361 1.00 97.12 81 SER A C 1
ATOM 589 O O . SER A 1 81 ? 3.965 6.093 -10.417 1.00 97.12 81 SER A O 1
ATOM 591 N N . ILE A 1 82 ? 4.856 4.315 -9.364 1.00 96.62 82 ILE A N 1
ATOM 592 C CA . ILE A 1 82 ? 3.883 4.263 -8.272 1.00 96.62 82 ILE A CA 1
ATOM 593 C C . ILE A 1 82 ? 4.530 4.500 -6.915 1.00 96.62 82 ILE A C 1
ATOM 595 O O . ILE A 1 82 ? 5.690 4.163 -6.695 1.00 96.62 82 ILE A O 1
ATOM 599 N N . VAL A 1 83 ? 3.754 5.036 -5.976 1.00 96.06 83 VAL A N 1
ATOM 600 C CA . VAL A 1 83 ? 4.126 5.102 -4.556 1.00 96.06 83 VAL A CA 1
ATOM 601 C C . VAL A 1 83 ? 3.096 4.315 -3.760 1.00 96.06 83 VAL A C 1
ATOM 603 O O . VAL A 1 83 ? 1.930 4.709 -3.682 1.00 96.06 83 VAL A O 1
ATOM 606 N N . VAL A 1 84 ? 3.520 3.201 -3.169 1.00 96.12 84 VAL A N 1
ATOM 607 C CA . VAL A 1 84 ? 2.629 2.320 -2.406 1.00 96.12 84 VAL A CA 1
ATOM 608 C C . VAL A 1 84 ? 2.494 2.837 -0.978 1.00 96.12 84 VAL A C 1
ATOM 610 O O . VAL A 1 84 ? 3.488 3.080 -0.296 1.00 96.12 84 VAL A O 1
ATOM 613 N N . ARG A 1 85 ? 1.256 3.007 -0.509 1.00 95.38 85 ARG A N 1
ATOM 614 C CA . ARG A 1 85 ? 0.952 3.493 0.844 1.00 95.38 85 ARG A CA 1
ATOM 615 C C . ARG A 1 85 ? -0.077 2.590 1.509 1.00 95.38 85 ARG A C 1
ATOM 617 O O . ARG A 1 85 ? -1.090 2.257 0.901 1.00 95.38 85 ARG A O 1
ATOM 624 N N . ALA A 1 86 ? 0.149 2.265 2.777 1.00 95.50 86 ALA A N 1
ATOM 625 C CA . ALA A 1 86 ? -0.856 1.656 3.640 1.00 95.50 86 ALA A CA 1
ATOM 626 C C . ALA A 1 86 ? -1.468 2.737 4.536 1.00 95.50 86 ALA A C 1
ATOM 628 O O . ALA A 1 86 ? -0.738 3.520 5.150 1.00 95.50 86 ALA A O 1
ATOM 629 N N . GLN A 1 87 ? -2.796 2.799 4.598 1.00 95.25 87 GLN A N 1
ATOM 630 C CA . GLN A 1 87 ? -3.527 3.763 5.419 1.00 95.25 87 GLN A CA 1
ATOM 631 C C . GLN A 1 87 ? -4.659 3.089 6.189 1.00 95.25 87 GLN A C 1
ATOM 633 O O . GLN A 1 87 ? -5.224 2.097 5.731 1.00 95.25 87 GLN A O 1
ATOM 638 N N . ASP A 1 88 ? -5.005 3.645 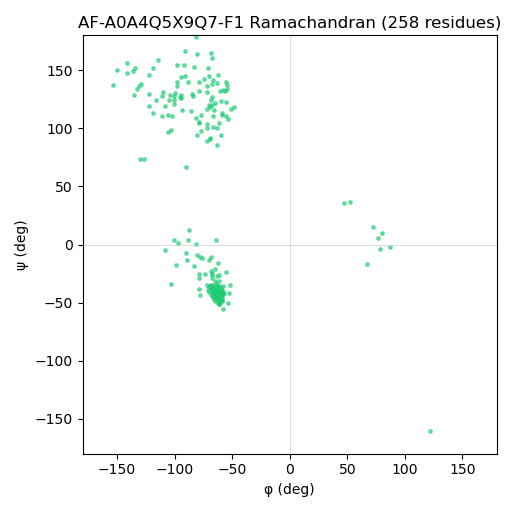7.345 1.00 92.31 88 ASP A N 1
ATOM 639 C CA . ASP A 1 88 ? -6.196 3.242 8.088 1.00 92.31 88 ASP A CA 1
ATOM 640 C C . ASP A 1 88 ? -7.477 3.912 7.546 1.00 92.31 88 ASP A C 1
ATOM 642 O O . ASP A 1 88 ? -7.444 4.723 6.614 1.00 92.31 88 ASP A O 1
ATOM 646 N N . ALA A 1 89 ? -8.628 3.592 8.141 1.00 87.81 89 ALA A N 1
ATOM 647 C CA . ALA A 1 89 ? -9.918 4.178 7.764 1.00 87.81 89 ALA A CA 1
ATOM 648 C C . ALA A 1 89 ? -9.997 5.708 7.971 1.00 87.81 89 ALA A C 1
ATOM 650 O O . ALA A 1 89 ? -10.892 6.356 7.432 1.00 87.81 89 ALA A O 1
ATOM 651 N N . GLN A 1 90 ? -9.074 6.292 8.741 1.00 88.62 90 GLN A N 1
ATOM 652 C CA . GLN A 1 90 ? -8.961 7.730 8.991 1.00 88.62 90 GLN A CA 1
ATOM 653 C C . GLN A 1 90 ? -7.920 8.402 8.075 1.00 88.62 90 GLN A C 1
ATOM 655 O O . GLN A 1 90 ? -7.704 9.608 8.184 1.00 88.62 90 GLN A O 1
ATOM 660 N N . GLY A 1 91 ? -7.280 7.648 7.172 1.00 90.19 91 GLY A N 1
ATOM 661 C CA . GLY A 1 91 ? -6.237 8.141 6.272 1.00 90.19 91 GLY A CA 1
ATOM 662 C C . GLY A 1 91 ? -4.854 8.265 6.919 1.00 90.19 91 GLY A C 1
ATOM 663 O O . GLY A 1 91 ? -3.948 8.839 6.312 1.00 90.19 91 GLY A O 1
ATOM 664 N N . ARG A 1 92 ? -4.655 7.745 8.137 1.00 92.50 92 ARG A N 1
ATOM 665 C CA . ARG A 1 92 ? -3.353 7.782 8.816 1.00 92.50 92 ARG A CA 1
ATOM 666 C C . ARG A 1 92 ? -2.434 6.694 8.256 1.00 92.50 92 ARG A C 1
ATOM 668 O O . ARG A 1 92 ? -2.907 5.586 8.004 1.00 92.50 92 ARG A O 1
ATOM 675 N N . PRO A 1 93 ? -1.134 6.980 8.066 1.00 91.81 93 PRO A N 1
ATOM 676 C CA . PRO A 1 93 ? -0.197 6.012 7.511 1.00 91.81 93 PRO A CA 1
ATOM 677 C C . PRO A 1 93 ? 0.028 4.838 8.471 1.00 91.81 93 PRO A C 1
ATOM 679 O O . PRO A 1 93 ? 0.196 5.031 9.675 1.00 91.81 93 PRO A O 1
ATOM 682 N N . ILE A 1 94 ? 0.074 3.625 7.920 1.00 92.12 94 ILE A N 1
ATOM 683 C CA . ILE A 1 94 ? 0.419 2.395 8.639 1.00 92.12 94 ILE A CA 1
ATOM 684 C C . ILE A 1 94 ? 1.841 1.989 8.237 1.00 92.12 94 ILE A C 1
ATOM 686 O O . ILE A 1 94 ? 2.141 1.834 7.053 1.00 92.12 94 ILE A O 1
ATOM 690 N N . SER A 1 95 ? 2.724 1.821 9.221 1.00 90.88 95 SER A N 1
ATOM 691 C CA . SER A 1 95 ? 4.116 1.406 9.020 1.00 90.88 95 SER A CA 1
ATOM 692 C C . SER A 1 95 ? 4.287 -0.118 9.089 1.00 90.88 95 SER A C 1
ATOM 694 O O . SER A 1 95 ? 3.394 -0.845 9.518 1.00 90.88 95 SER A O 1
ATOM 696 N N . GLY A 1 96 ? 5.445 -0.620 8.641 1.00 87.94 96 GLY A N 1
ATOM 697 C CA . GLY A 1 96 ? 5.782 -2.050 8.718 1.00 87.94 96 GLY A CA 1
ATOM 698 C C . GLY A 1 96 ? 5.018 -2.949 7.737 1.00 87.94 96 GLY A C 1
ATOM 699 O O . GLY A 1 96 ? 5.005 -4.166 7.905 1.00 87.94 96 GLY A O 1
ATOM 700 N N . ALA A 1 97 ? 4.375 -2.360 6.729 1.00 94.31 97 ALA A N 1
ATOM 701 C CA . ALA A 1 97 ? 3.710 -3.093 5.663 1.00 94.31 97 ALA A CA 1
ATOM 702 C C . ALA A 1 97 ? 4.698 -3.519 4.563 1.00 94.31 97 ALA A C 1
ATOM 704 O O . ALA A 1 97 ? 5.722 -2.870 4.322 1.00 94.31 97 ALA A O 1
ATOM 705 N N . ARG A 1 98 ? 4.350 -4.608 3.882 1.00 95.31 98 ARG A N 1
ATOM 706 C CA . ARG A 1 98 ? 5.011 -5.134 2.682 1.00 95.31 98 ARG A CA 1
ATOM 707 C C . ARG A 1 98 ? 4.058 -5.041 1.503 1.00 95.31 98 ARG A C 1
ATOM 709 O O . ARG A 1 98 ? 2.847 -4.975 1.709 1.00 95.31 98 ARG A O 1
ATOM 716 N N . ALA A 1 99 ? 4.587 -5.061 0.289 1.00 96.25 99 ALA A N 1
ATOM 717 C CA . ALA A 1 99 ? 3.763 -5.091 -0.911 1.00 96.25 99 ALA A CA 1
ATOM 718 C C . ALA A 1 99 ? 4.297 -6.095 -1.927 1.00 96.25 99 ALA A C 1
ATOM 720 O O . ALA A 1 99 ? 5.503 -6.289 -2.013 1.00 96.25 99 ALA A O 1
ATOM 721 N N . THR A 1 100 ? 3.407 -6.682 -2.710 1.00 96.69 100 THR A N 1
ATOM 722 C CA . THR A 1 100 ? 3.731 -7.496 -3.880 1.00 96.69 100 THR A CA 1
ATOM 723 C C . THR A 1 100 ? 3.041 -6.860 -5.078 1.00 96.69 100 THR A C 1
ATOM 725 O O . THR A 1 100 ? 1.856 -6.537 -4.996 1.00 96.69 100 THR A O 1
ATOM 728 N N . ILE A 1 101 ? 3.783 -6.630 -6.155 1.00 96.25 101 ILE A N 1
ATOM 729 C CA . ILE A 1 101 ? 3.260 -6.117 -7.426 1.00 96.25 101 ILE A CA 1
ATOM 730 C C . ILE A 1 101 ? 3.199 -7.307 -8.386 1.00 96.25 101 ILE A C 1
ATOM 732 O O . ILE A 1 101 ? 4.185 -8.032 -8.467 1.00 96.25 101 ILE A O 1
ATOM 736 N N . ASP A 1 102 ? 2.048 -7.528 -9.026 1.00 94.19 102 ASP A N 1
ATOM 737 C CA . ASP A 1 102 ? 1.796 -8.558 -10.053 1.00 94.19 102 ASP A CA 1
ATOM 738 C C . ASP A 1 102 ? 2.297 -9.968 -9.699 1.00 94.19 102 ASP A C 1
ATOM 740 O O . ASP A 1 102 ? 2.759 -10.719 -10.552 1.00 94.19 102 ASP A O 1
ATOM 744 N N . GLU A 1 103 ? 2.207 -10.327 -8.415 1.00 89.38 103 GLU A N 1
ATOM 745 C CA . GLU A 1 103 ? 2.637 -11.611 -7.832 1.00 89.38 103 GLU A CA 1
ATOM 746 C C . GLU A 1 103 ? 4.159 -11.880 -7.831 1.00 89.38 103 GLU A C 1
ATOM 748 O O . GLU A 1 103 ? 4.623 -12.708 -7.044 1.00 89.38 103 GLU A O 1
ATOM 753 N N . ASP A 1 104 ? 4.958 -11.164 -8.624 1.00 85.12 104 ASP A N 1
ATOM 754 C CA . ASP A 1 104 ? 6.377 -11.464 -8.853 1.00 85.12 104 ASP A CA 1
ATOM 755 C C . ASP A 1 104 ? 7.345 -10.545 -8.084 1.00 85.12 104 ASP A C 1
ATOM 757 O O . ASP A 1 104 ? 8.402 -10.987 -7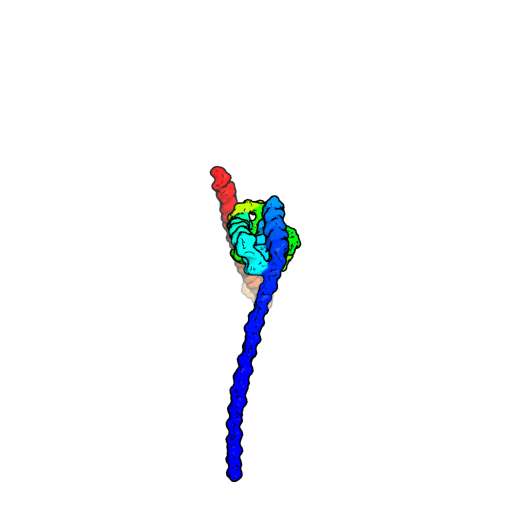.611 1.00 85.12 104 ASP A O 1
ATOM 761 N N . ARG A 1 105 ? 6.985 -9.272 -7.886 1.00 92.81 105 ARG A N 1
ATOM 762 C CA . ARG A 1 105 ? 7.877 -8.264 -7.305 1.00 92.81 105 ARG A CA 1
ATOM 763 C C . ARG A 1 105 ? 7.489 -7.943 -5.872 1.00 92.81 105 ARG A C 1
ATOM 765 O O . ARG A 1 105 ? 6.650 -7.084 -5.598 1.00 92.81 105 ARG A O 1
ATOM 772 N N . THR A 1 106 ? 8.172 -8.599 -4.936 1.00 93.06 106 THR A N 1
ATOM 773 C CA . THR A 1 106 ? 7.992 -8.366 -3.496 1.00 93.06 106 THR A CA 1
ATOM 774 C C . THR A 1 106 ? 8.845 -7.199 -2.993 1.00 93.06 106 THR A C 1
ATOM 776 O O . THR A 1 106 ? 10.060 -7.150 -3.176 1.00 93.06 106 THR A O 1
ATOM 779 N N . LEU A 1 107 ? 8.199 -6.284 -2.282 1.00 91.62 107 LEU A N 1
ATOM 780 C CA . LEU A 1 107 ? 8.780 -5.153 -1.577 1.00 91.62 107 LEU A CA 1
ATOM 781 C C . LEU A 1 107 ? 8.766 -5.453 -0.066 1.00 91.62 107 LEU A C 1
ATOM 783 O O . LEU A 1 107 ? 7.691 -5.498 0.545 1.00 91.62 107 LEU A O 1
ATOM 787 N N . PRO A 1 108 ? 9.939 -5.652 0.567 1.00 88.75 108 PRO A N 1
ATOM 788 C CA . PRO A 1 108 ? 10.036 -5.990 1.990 1.00 88.75 108 PRO A CA 1
ATOM 789 C C . PRO A 1 108 ? 9.652 -4.829 2.916 1.00 88.75 108 PRO A C 1
ATOM 791 O O . PRO A 1 108 ? 9.438 -5.038 4.110 1.00 88.75 108 PRO A O 1
ATOM 794 N N . SER A 1 109 ? 9.554 -3.617 2.378 1.00 90.50 109 SER A N 1
ATOM 795 C CA . SER A 1 109 ? 9.029 -2.438 3.051 1.00 90.50 109 SER A CA 1
ATOM 796 C C . SER A 1 109 ? 8.388 -1.503 2.029 1.00 90.50 109 SER A C 1
ATOM 798 O O . SER A 1 109 ? 8.798 -1.455 0.866 1.00 90.50 109 SER A O 1
ATOM 800 N N . LEU A 1 110 ? 7.374 -0.750 2.458 1.00 91.19 110 LEU A N 1
ATOM 801 C CA . LEU A 1 110 ? 6.834 0.340 1.648 1.00 91.19 110 LEU A CA 1
ATOM 802 C C . LEU A 1 110 ? 7.845 1.493 1.624 1.00 91.19 110 LEU A C 1
ATOM 804 O O . LEU A 1 110 ? 8.165 2.062 2.667 1.00 91.19 110 LEU A O 1
ATOM 808 N N . SER A 1 111 ? 8.359 1.812 0.436 1.00 78.19 111 SER A N 1
ATOM 809 C CA . SER A 1 111 ? 9.268 2.938 0.213 1.00 78.19 111 SER A CA 1
ATOM 810 C C . SER A 1 111 ? 8.486 4.200 -0.149 1.00 78.19 111 SER A C 1
ATOM 812 O O . SER A 1 111 ? 7.482 4.137 -0.857 1.00 78.19 111 SER A O 1
ATOM 814 N N . GLU A 1 112 ? 8.975 5.360 0.290 1.00 81.81 112 GLU A N 1
ATOM 815 C CA . GLU A 1 112 ? 8.468 6.660 -0.171 1.00 81.81 112 GLU A CA 1
ATOM 816 C C . GLU A 1 112 ? 8.974 7.022 -1.577 1.00 81.81 112 GLU A C 1
ATOM 818 O O . GLU A 1 112 ? 8.465 7.951 -2.204 1.00 81.81 112 GLU A O 1
ATOM 823 N N . THR A 1 113 ? 9.964 6.283 -2.089 1.00 90.25 113 THR A N 1
ATOM 824 C CA . THR A 1 113 ? 10.510 6.495 -3.432 1.00 90.25 113 THR A CA 1
ATOM 825 C C . THR A 1 113 ? 9.584 5.882 -4.485 1.00 90.25 113 THR A C 1
ATOM 827 O O . THR A 1 113 ? 9.207 4.716 -4.336 1.00 90.25 113 THR A O 1
ATOM 830 N N . PRO A 1 114 ? 9.248 6.614 -5.565 1.00 94.62 114 PRO A N 1
ATOM 831 C CA . PRO A 1 114 ? 8.469 6.067 -6.665 1.00 94.62 114 PRO A CA 1
ATOM 832 C C . PRO A 1 114 ? 9.143 4.853 -7.302 1.00 94.62 114 PRO A C 1
ATOM 834 O O . PRO A 1 114 ? 10.330 4.875 -7.629 1.00 94.62 114 PRO A O 1
ATOM 837 N N . ILE A 1 115 ? 8.360 3.803 -7.501 1.00 94.94 115 ILE A N 1
ATOM 838 C CA . ILE A 1 115 ? 8.805 2.534 -8.059 1.00 94.94 115 ILE A CA 1
ATOM 839 C C . ILE A 1 115 ? 8.393 2.507 -9.527 1.00 94.94 115 ILE A C 1
ATOM 841 O O . ILE A 1 115 ? 7.198 2.634 -9.804 1.00 94.94 115 ILE A O 1
ATOM 845 N N . PRO A 1 116 ? 9.343 2.369 -10.464 1.00 96.25 116 PRO A N 1
ATOM 846 C CA . PRO A 1 116 ? 9.020 2.284 -11.875 1.00 96.25 116 PRO A CA 1
ATOM 847 C C . PRO A 1 116 ? 8.368 0.929 -12.168 1.00 96.25 116 PRO A C 1
ATOM 849 O O . PRO A 1 116 ? 8.806 -0.109 -11.650 1.00 96.25 116 PRO A O 1
ATOM 852 N N . VAL A 1 117 ? 7.310 0.973 -12.966 1.00 96.00 117 VAL A N 1
ATOM 853 C CA . VAL A 1 117 ? 6.461 -0.155 -13.370 1.00 96.00 117 VAL A CA 1
ATOM 854 C C . VAL A 1 117 ? 6.083 0.041 -14.836 1.00 96.00 117 VAL A C 1
ATOM 856 O O . VAL A 1 117 ? 6.143 1.165 -15.335 1.00 96.00 117 VAL A O 1
ATOM 859 N N . ASP A 1 118 ? 5.746 -1.036 -15.535 1.00 96.50 118 ASP A N 1
ATOM 860 C CA . ASP A 1 118 ? 5.285 -0.932 -16.919 1.00 96.50 118 ASP A CA 1
ATOM 861 C C . ASP A 1 118 ? 3.911 -0.228 -16.996 1.00 96.50 118 ASP A C 1
ATOM 863 O O . ASP A 1 118 ? 3.227 -0.068 -15.984 1.00 96.50 118 ASP A O 1
ATOM 867 N N . PRO A 1 119 ? 3.517 0.309 -18.160 1.00 96.62 119 PRO A N 1
ATOM 868 C CA . PRO A 1 119 ? 2.159 0.792 -18.373 1.00 96.62 119 PRO A CA 1
ATOM 869 C C . PRO A 1 119 ? 1.165 -0.373 -18.461 1.00 96.62 119 PRO A C 1
ATOM 871 O O . PRO A 1 119 ? 1.493 -1.466 -18.922 1.00 96.62 119 PRO A O 1
ATOM 874 N N . GLY A 1 120 ? -0.087 -0.110 -18.088 1.00 95.88 120 GLY A N 1
ATOM 875 C CA . GLY A 1 120 ? -1.152 -1.110 -18.098 1.00 95.88 120 GLY A CA 1
ATOM 876 C C . GLY A 1 120 ? -1.801 -1.308 -16.734 1.00 95.88 120 GLY A C 1
ATOM 877 O O . GLY A 1 120 ? -1.779 -0.425 -15.876 1.00 95.88 120 GLY A O 1
ATOM 878 N N . VAL A 1 121 ? -2.464 -2.451 -16.565 1.00 96.12 121 VAL A N 1
ATOM 879 C CA . VAL A 1 121 ? -3.184 -2.790 -15.334 1.00 96.12 121 VAL A CA 1
ATOM 880 C C . VAL A 1 121 ? -2.280 -3.618 -14.437 1.00 96.12 121 VAL A C 1
ATOM 882 O O . VAL A 1 121 ? -1.807 -4.670 -14.851 1.00 96.12 121 VAL A O 1
ATOM 885 N N . HIS A 1 122 ? -2.117 -3.157 -13.201 1.00 96.62 122 HIS A N 1
ATOM 886 C CA . HIS A 1 122 ? -1.303 -3.799 -12.180 1.00 96.62 122 HIS A CA 1
ATOM 887 C C . HIS A 1 122 ? -2.130 -4.128 -10.944 1.00 96.62 122 HIS A C 1
ATOM 889 O O . HIS A 1 122 ? -3.029 -3.369 -10.548 1.00 96.62 122 HIS A O 1
ATOM 895 N N . GLN A 1 123 ? -1.787 -5.246 -10.312 1.00 97.06 123 GLN A N 1
ATOM 896 C CA . GLN A 1 123 ? -2.351 -5.670 -9.040 1.00 97.06 123 GLN A CA 1
ATOM 897 C C . GLN A 1 123 ? -1.297 -5.517 -7.944 1.00 97.06 123 GLN A C 1
ATOM 899 O O . GLN A 1 123 ? -0.247 -6.150 -7.971 1.00 97.06 123 GLN A O 1
ATOM 904 N N . ILE A 1 124 ? -1.591 -4.680 -6.951 1.00 96.94 124 ILE A N 1
ATOM 905 C CA . ILE A 1 124 ? -0.706 -4.440 -5.814 1.00 96.94 124 ILE A CA 1
ATOM 906 C C . ILE A 1 124 ? -1.353 -5.026 -4.560 1.00 96.94 124 ILE A C 1
ATOM 908 O O . ILE A 1 124 ? -2.352 -4.503 -4.062 1.00 96.94 124 ILE A O 1
ATOM 912 N N . GLU A 1 125 ? -0.784 -6.104 -4.030 1.00 97.06 125 GLU A N 1
ATOM 913 C CA . GLU A 1 125 ? -1.195 -6.708 -2.761 1.00 97.06 125 GLU A CA 1
ATOM 914 C C . GLU A 1 125 ? -0.343 -6.142 -1.624 1.00 97.06 125 GLU A C 1
ATOM 916 O O . GLU A 1 125 ? 0.864 -6.358 -1.562 1.00 97.06 125 GLU A O 1
ATOM 921 N N . VAL A 1 126 ? -0.965 -5.423 -0.692 1.00 96.88 126 VAL A N 1
ATOM 922 C CA . VAL A 1 126 ? -0.300 -4.896 0.504 1.00 96.88 126 VAL A CA 1
ATOM 923 C C . VAL A 1 126 ? -0.616 -5.797 1.688 1.00 96.88 126 VAL A C 1
ATOM 925 O O . VAL A 1 126 ? -1.782 -6.053 1.984 1.00 96.88 126 VAL A O 1
ATOM 928 N N . THR A 1 127 ? 0.419 -6.249 2.392 1.00 96.12 127 THR A N 1
ATOM 929 C CA . THR A 1 127 ? 0.313 -7.115 3.572 1.00 96.12 127 THR A CA 1
ATOM 930 C C . THR A 1 127 ? 0.850 -6.400 4.807 1.00 96.12 127 THR A C 1
ATOM 932 O O . THR A 1 127 ? 2.000 -5.955 4.831 1.00 96.12 127 THR A O 1
ATOM 935 N N . LEU A 1 128 ? 0.028 -6.307 5.851 1.00 94.69 128 LEU A N 1
ATOM 936 C CA . LEU A 1 128 ? 0.421 -5.764 7.150 1.00 94.69 128 LEU A CA 1
ATOM 937 C C . LEU A 1 128 ? 1.177 -6.802 7.991 1.00 94.69 128 LEU A C 1
ATOM 939 O O . LEU A 1 128 ? 1.105 -8.007 7.750 1.00 94.69 128 LEU A O 1
ATOM 943 N N . ALA A 1 129 ? 1.870 -6.334 9.030 1.00 91.50 129 ALA A N 1
ATOM 944 C CA . ALA A 1 129 ? 2.571 -7.202 9.977 1.00 91.50 129 ALA A CA 1
ATOM 945 C C . ALA A 1 129 ? 1.637 -8.172 10.731 1.00 91.50 129 ALA A C 1
ATOM 947 O O . ALA A 1 129 ? 2.071 -9.250 11.125 1.00 91.50 129 ALA A O 1
ATOM 948 N N . ASP A 1 130 ? 0.360 -7.811 10.895 1.00 89.94 130 ASP A N 1
ATOM 949 C CA . ASP A 1 130 ? -0.677 -8.645 11.520 1.00 89.94 130 ASP A CA 1
ATOM 950 C C . ASP A 1 130 ? -1.290 -9.696 10.569 1.00 89.94 130 ASP A C 1
ATOM 952 O O . ASP A 1 130 ? -2.171 -10.455 10.971 1.00 89.94 130 ASP A O 1
ATOM 956 N N . GLY A 1 131 ? -0.831 -9.753 9.314 1.00 90.75 131 GLY A N 1
ATOM 957 C CA . GLY A 1 131 ? -1.290 -10.708 8.305 1.00 90.75 131 GLY A CA 1
ATOM 958 C C . GLY A 1 131 ? -2.522 -10.270 7.511 1.00 90.75 131 GLY A C 1
ATOM 959 O O . GLY A 1 131 ? -2.925 -10.992 6.596 1.00 90.75 131 GLY A O 1
ATOM 960 N N . ARG A 1 132 ? -3.119 -9.102 7.793 1.00 93.38 132 ARG A N 1
ATOM 961 C CA . ARG A 1 132 ? -4.183 -8.548 6.941 1.00 93.38 132 ARG A CA 1
ATOM 962 C C . ARG A 1 132 ? -3.625 -8.159 5.579 1.00 93.38 132 ARG A C 1
ATOM 964 O O . ARG A 1 132 ? -2.520 -7.623 5.478 1.00 93.38 132 ARG A O 1
ATOM 971 N N . ARG A 1 133 ? -4.417 -8.405 4.535 1.00 94.50 133 ARG A N 1
ATOM 972 C CA . ARG A 1 133 ? -4.037 -8.179 3.138 1.00 94.50 133 ARG A CA 1
ATOM 973 C C . ARG A 1 133 ? -5.098 -7.360 2.433 1.00 94.50 133 ARG A C 1
ATOM 975 O O . ARG A 1 133 ? -6.286 -7.582 2.650 1.00 94.50 133 ARG A O 1
ATOM 982 N N . GLN A 1 134 ? -4.656 -6.410 1.624 1.00 95.69 134 GLN A N 1
ATOM 983 C CA . GLN A 1 134 ? -5.522 -5.558 0.826 1.00 95.69 134 GLN A CA 1
ATOM 984 C C . GLN A 1 134 ? -4.948 -5.445 -0.578 1.00 95.69 134 GLN A C 1
ATOM 986 O O . GLN A 1 134 ? -3.786 -5.082 -0.756 1.00 95.69 134 GLN A O 1
ATOM 991 N N . THR A 1 135 ? -5.790 -5.710 -1.566 1.00 96.31 135 THR A N 1
ATOM 992 C CA . THR A 1 135 ? -5.430 -5.615 -2.977 1.00 96.31 135 THR A CA 1
ATOM 993 C C . THR A 1 135 ? -5.892 -4.283 -3.552 1.00 96.31 135 THR A C 1
ATOM 995 O O . THR A 1 135 ? -7.015 -3.837 -3.298 1.00 96.31 135 THR A O 1
ATOM 998 N N . VAL A 1 136 ? -5.021 -3.651 -4.334 1.00 96.25 136 VAL A N 1
ATOM 999 C CA . VAL A 1 136 ? -5.275 -2.411 -5.066 1.00 96.25 136 VAL A CA 1
ATOM 1000 C C . VAL A 1 136 ? -5.023 -2.681 -6.542 1.00 96.25 136 VAL A C 1
ATOM 1002 O O . VAL A 1 136 ? -3.906 -3.010 -6.925 1.00 96.25 136 VAL A O 1
ATOM 1005 N N . ASN A 1 137 ? -6.054 -2.520 -7.367 1.00 96.75 137 ASN A N 1
ATOM 1006 C CA . ASN A 1 137 ? -5.915 -2.580 -8.818 1.00 96.75 137 ASN A CA 1
ATOM 1007 C C . ASN A 1 137 ? -5.724 -1.160 -9.346 1.00 96.75 137 ASN A C 1
ATOM 1009 O O . ASN A 1 137 ? -6.509 -0.265 -9.015 1.00 96.75 137 ASN A O 1
ATOM 1013 N N . LEU A 1 138 ? -4.696 -0.952 -10.159 1.00 95.19 138 LEU A N 1
ATOM 1014 C CA . LEU A 1 138 ? -4.367 0.351 -10.722 1.00 95.19 138 LEU A CA 1
ATOM 1015 C C . LEU A 1 138 ? -4.111 0.208 -12.219 1.00 95.19 138 LEU A C 1
ATOM 1017 O O . LEU A 1 138 ? -3.390 -0.687 -12.637 1.00 95.19 138 LEU A O 1
ATOM 1021 N N . SER A 1 139 ? -4.689 1.104 -13.013 1.00 96.69 139 SER A N 1
ATOM 1022 C CA . SER A 1 139 ? -4.332 1.261 -14.422 1.00 96.69 139 SER A CA 1
ATOM 1023 C C . SER A 1 139 ? -3.400 2.455 -14.541 1.00 96.69 139 SER A C 1
ATOM 1025 O O . SER A 1 139 ? -3.759 3.548 -14.101 1.00 96.69 139 SER A O 1
ATOM 1027 N N . LEU A 1 140 ? -2.227 2.243 -15.123 1.00 97.19 140 LEU A N 1
ATOM 1028 C CA . LEU A 1 140 ? -1.192 3.250 -15.305 1.00 97.19 140 LEU A CA 1
ATOM 1029 C C . LEU A 1 140 ? -1.068 3.611 -16.775 1.00 97.19 140 LEU A C 1
ATOM 1031 O O . LEU A 1 140 ? -0.982 2.731 -17.633 1.00 97.19 140 LEU A O 1
ATOM 1035 N N . SER A 1 141 ? -1.054 4.911 -17.045 1.00 96.31 141 SER A N 1
ATOM 1036 C CA . SER A 1 141 ? -0.778 5.431 -18.386 1.00 96.31 141 SER A CA 1
ATOM 1037 C C . SER A 1 141 ? 0.712 5.713 -18.553 1.00 96.31 141 SER A C 1
ATOM 1039 O O . SER A 1 141 ? 1.412 6.003 -17.581 1.00 96.31 141 SER A O 1
ATOM 1041 N N . GLU A 1 142 ? 1.204 5.673 -19.789 1.00 94.75 142 GLU A N 1
ATOM 1042 C CA . GLU A 1 142 ? 2.577 6.082 -20.086 1.00 94.75 142 GLU A CA 1
ATOM 1043 C C . GLU A 1 142 ? 2.858 7.508 -19.580 1.00 94.75 142 GLU A C 1
ATOM 1045 O O . GLU A 1 142 ? 2.040 8.420 -19.698 1.00 94.75 142 GLU A O 1
ATOM 1050 N N . GLY A 1 143 ? 4.030 7.691 -18.979 1.00 94.38 143 GLY A N 1
ATOM 1051 C CA . GLY A 1 143 ? 4.513 8.953 -18.430 1.00 94.38 143 GLY A CA 1
ATOM 1052 C C . GLY A 1 143 ? 3.923 9.324 -17.070 1.00 94.38 143 GLY A C 1
ATOM 1053 O O . GLY A 1 143 ? 4.348 10.319 -16.484 1.00 94.38 143 GLY A O 1
ATOM 1054 N N . GLU A 1 144 ? 2.988 8.542 -16.526 1.00 96.62 144 GLU A N 1
ATOM 1055 C CA . GLU A 1 144 ? 2.361 8.831 -15.238 1.00 96.62 144 GLU A CA 1
ATOM 1056 C C . GLU A 1 144 ? 3.334 8.588 -14.073 1.00 96.62 144 GLU A C 1
ATOM 1058 O O . GLU A 1 144 ? 3.612 7.454 -13.685 1.00 96.62 144 GLU A O 1
ATOM 1063 N N . LYS A 1 145 ? 3.878 9.665 -13.496 1.00 96.19 145 LYS A N 1
ATOM 1064 C CA . LYS A 1 145 ? 4.874 9.578 -12.419 1.00 96.19 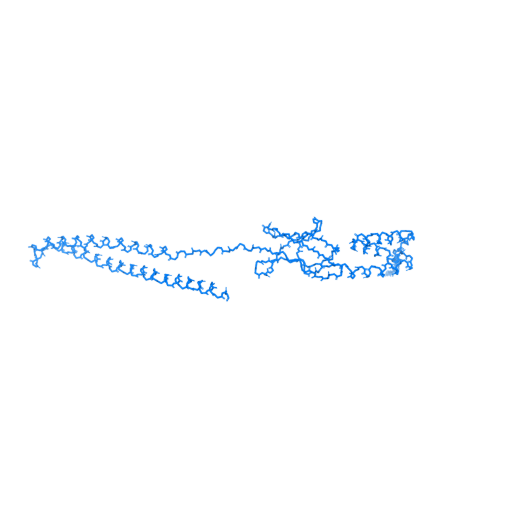145 LYS A CA 1
ATOM 1065 C C . LYS A 1 145 ? 4.243 9.663 -11.032 1.00 96.19 145 LYS A C 1
ATOM 1067 O O . LYS A 1 145 ? 3.341 10.460 -10.788 1.00 96.19 145 LYS A O 1
ATOM 1072 N N . ALA A 1 146 ? 4.815 8.905 -10.101 1.00 94.94 146 ALA A N 1
ATOM 1073 C CA . ALA A 1 146 ? 4.520 8.929 -8.670 1.00 94.94 146 ALA A CA 1
ATOM 1074 C C . ALA A 1 146 ? 3.026 8.773 -8.321 1.00 94.94 146 ALA A C 1
ATOM 1076 O O . ALA A 1 146 ? 2.536 9.371 -7.359 1.00 94.94 146 ALA A O 1
ATOM 1077 N N . ARG A 1 147 ? 2.294 7.944 -9.074 1.00 96.44 147 ARG A N 1
ATOM 1078 C CA . ARG A 1 147 ? 0.876 7.672 -8.830 1.00 96.44 147 ARG A CA 1
ATOM 1079 C C . ARG A 1 147 ? 0.695 6.952 -7.484 1.00 96.44 147 ARG A C 1
ATOM 1081 O O . ARG A 1 147 ? 1.264 5.877 -7.285 1.00 96.44 147 ARG A O 1
ATOM 1088 N N . PRO A 1 148 ? -0.082 7.495 -6.529 1.00 94.56 148 PRO A N 1
ATOM 1089 C CA . PRO A 1 148 ? -0.317 6.810 -5.262 1.00 94.56 148 PRO A CA 1
ATOM 1090 C C . PRO A 1 148 ? -1.172 5.543 -5.428 1.00 94.56 148 PRO A C 1
ATOM 1092 O O . PRO A 1 148 ? -2.312 5.612 -5.888 1.00 94.56 148 PRO A O 1
ATOM 1095 N N . ALA A 1 149 ? -0.652 4.407 -4.961 1.00 95.31 149 ALA A N 1
ATOM 1096 C CA . ALA A 1 149 ? -1.387 3.157 -4.778 1.00 95.31 149 ALA A CA 1
ATOM 1097 C C . ALA A 1 149 ? -1.702 2.988 -3.282 1.00 95.31 149 ALA A C 1
ATOM 1099 O O . ALA A 1 149 ? -0.839 2.602 -2.491 1.00 95.31 149 ALA A O 1
ATOM 1100 N N . VAL A 1 150 ? -2.923 3.352 -2.875 1.00 95.25 150 VAL A N 1
ATOM 1101 C CA . VAL A 1 150 ? -3.310 3.415 -1.455 1.00 95.25 150 VAL A CA 1
ATOM 1102 C C . VAL A 1 150 ? -4.137 2.197 -1.063 1.00 95.25 150 VAL A C 1
ATOM 1104 O O . VAL A 1 150 ? -5.303 2.084 -1.438 1.00 95.25 150 VAL A O 1
ATOM 1107 N N . ALA A 1 151 ? -3.554 1.325 -0.245 1.00 95.38 151 ALA A N 1
ATOM 1108 C CA . ALA A 1 151 ? -4.266 0.242 0.415 1.00 95.38 151 ALA A CA 1
ATOM 1109 C C . ALA A 1 151 ? -4.886 0.756 1.720 1.00 95.38 151 ALA A C 1
ATOM 1111 O O . ALA A 1 151 ? -4.171 1.159 2.643 1.00 95.38 151 ALA A O 1
ATOM 1112 N N . ARG A 1 152 ? -6.220 0.761 1.790 1.00 94.56 152 ARG A N 1
ATOM 1113 C CA . ARG A 1 152 ? -6.960 1.153 2.993 1.00 94.56 152 ARG A CA 1
ATOM 1114 C C . ARG A 1 152 ? -7.320 -0.074 3.809 1.00 94.56 152 ARG A C 1
ATOM 1116 O O . ARG A 1 152 ? -7.942 -0.994 3.292 1.00 94.56 152 ARG A O 1
ATOM 1123 N N . PHE A 1 153 ? -6.968 -0.044 5.084 1.00 93.06 153 PHE A N 1
ATOM 1124 C CA . PHE A 1 153 ? -7.301 -1.080 6.045 1.00 93.06 153 PHE A CA 1
ATOM 1125 C C . PHE A 1 153 ? -8.313 -0.534 7.041 1.00 93.06 153 PHE A C 1
ATOM 1127 O O . PHE A 1 153 ? -8.094 0.503 7.672 1.00 93.06 153 PHE A O 1
ATOM 1134 N N . GLU A 1 154 ? -9.415 -1.252 7.223 1.00 85.00 154 GLU A N 1
ATOM 1135 C CA . GLU A 1 154 ? -10.339 -0.935 8.301 1.00 85.00 154 GLU A CA 1
ATOM 1136 C C . GLU A 1 154 ? -9.664 -1.237 9.637 1.00 85.00 154 GLU A C 1
ATOM 1138 O O . GLU A 1 154 ? -9.241 -2.362 9.918 1.00 85.00 154 GLU A O 1
ATOM 1143 N N . THR A 1 155 ? -9.523 -0.216 10.476 1.00 70.81 155 THR A N 1
ATOM 1144 C CA . THR A 1 155 ? -9.192 -0.424 11.882 1.00 70.81 155 THR A CA 1
ATOM 1145 C C . THR A 1 155 ? -10.401 -1.104 12.512 1.00 70.81 155 THR A C 1
ATOM 1147 O O . THR A 1 155 ? -11.501 -0.555 12.380 1.00 70.81 155 THR A O 1
ATOM 1150 N N . PRO A 1 156 ? -10.253 -2.252 13.203 1.00 64.06 156 PRO A N 1
ATOM 1151 C CA . PRO A 1 156 ? -11.337 -2.781 14.012 1.00 64.06 156 PRO A CA 1
ATOM 1152 C C . PRO A 1 156 ? -11.824 -1.646 14.905 1.00 64.06 156 PRO A C 1
ATOM 1154 O O . PRO A 1 156 ? -11.040 -1.090 15.678 1.00 64.06 156 PRO A O 1
ATOM 1157 N N . LYS A 1 157 ? -13.083 -1.230 14.726 1.00 59.06 157 LYS A N 1
ATOM 1158 C CA . LYS A 1 157 ? -13.686 -0.184 15.549 1.00 59.06 157 LYS A CA 1
ATOM 1159 C C . LYS A 1 157 ? -13.522 -0.682 16.976 1.00 59.06 157 LYS A C 1
ATOM 1161 O O . LYS A 1 157 ? -14.105 -1.714 17.310 1.00 59.06 157 LYS A O 1
ATOM 1166 N N . ALA A 1 158 ? -12.669 -0.030 17.770 1.00 54.72 158 ALA A N 1
ATOM 1167 C CA . ALA A 1 158 ? -12.565 -0.340 19.183 1.00 54.72 158 ALA A CA 1
ATOM 1168 C C . ALA A 1 158 ? -13.994 -0.222 19.698 1.00 54.72 158 ALA A C 1
ATOM 1170 O O . ALA A 1 158 ? -14.563 0.872 19.670 1.00 54.72 158 ALA A O 1
ATOM 1171 N N . ARG A 1 159 ? -14.628 -1.361 20.010 1.00 53.72 159 ARG A N 1
ATOM 1172 C CA . ARG A 1 159 ? -15.952 -1.330 20.615 1.00 53.72 159 ARG A CA 1
ATOM 1173 C C . ARG A 1 159 ? -15.761 -0.457 21.846 1.00 53.72 159 ARG A C 1
ATOM 1175 O O . ARG A 1 159 ? -14.840 -0.761 22.613 1.00 53.72 159 ARG A O 1
ATOM 1182 N N . PRO A 1 160 ? -16.515 0.646 21.992 1.00 54.44 160 PRO A N 1
ATOM 1183 C CA . PRO A 1 160 ? -16.531 1.357 23.252 1.00 54.44 160 PRO A CA 1
ATOM 1184 C C . PRO A 1 160 ? -16.740 0.280 24.306 1.00 54.44 160 PRO A C 1
ATOM 1186 O O . PRO A 1 160 ? -17.684 -0.504 24.200 1.00 54.44 160 PRO A O 1
ATOM 1189 N N . VAL A 1 161 ? -15.775 0.126 25.212 1.00 51.88 161 VAL A N 1
ATOM 1190 C CA . VAL A 1 161 ? -15.982 -0.730 26.370 1.00 51.88 161 VAL A CA 1
ATOM 1191 C C . VAL A 1 161 ? -17.109 -0.034 27.101 1.00 51.88 161 VAL A C 1
ATOM 1193 O O . VAL A 1 161 ? -16.896 1.015 27.706 1.00 51.88 161 VAL A O 1
ATOM 1196 N N . GLU A 1 162 ? -18.313 -0.557 26.915 1.00 54.94 162 GLU A N 1
ATOM 1197 C CA . GLU A 1 162 ? -19.526 -0.125 27.574 1.00 54.94 162 GLU A CA 1
ATOM 1198 C C . GLU A 1 162 ? -19.292 -0.413 29.055 1.00 54.94 162 GLU A C 1
ATOM 1200 O O . GLU A 1 162 ? -19.529 -1.508 29.560 1.00 54.94 162 GLU A O 1
ATOM 1205 N N . ARG A 1 163 ? -18.659 0.537 29.748 1.00 57.50 163 ARG A N 1
ATOM 1206 C CA . ARG A 1 163 ? -18.588 0.517 31.200 1.00 57.50 163 ARG A CA 1
ATOM 1207 C C . ARG A 1 163 ? -20.010 0.796 31.642 1.00 57.50 163 ARG A C 1
ATOM 1209 O O . ARG A 1 163 ? -20.401 1.954 31.732 1.00 57.50 163 ARG A O 1
ATOM 1216 N N . SER A 1 164 ? -20.785 -0.263 31.850 1.00 56.41 164 SER A N 1
ATOM 1217 C CA . SER A 1 164 ? -22.128 -0.176 32.403 1.00 56.41 164 SER A CA 1
ATOM 1218 C C . SER A 1 164 ? -22.024 0.463 33.786 1.00 56.41 164 SER A C 1
ATOM 1220 O O . SER A 1 164 ? -21.758 -0.210 34.782 1.00 56.41 164 SER A O 1
ATOM 1222 N N . GLY A 1 165 ? -22.208 1.782 33.854 1.00 58.75 165 GLY A N 1
ATOM 1223 C CA . GLY A 1 165 ? -22.104 2.580 35.079 1.00 58.75 165 GLY A CA 1
ATOM 1224 C C . GLY A 1 165 ? -23.150 2.231 36.144 1.00 58.75 165 GLY A C 1
ATOM 1225 O O . GLY A 1 165 ? -23.198 2.874 37.188 1.00 58.75 165 GLY A O 1
ATOM 1226 N N . ASN A 1 166 ? -23.975 1.211 35.901 1.00 68.38 166 ASN A N 1
ATOM 1227 C CA . ASN A 1 166 ? -25.136 0.871 36.708 1.00 68.38 166 ASN A CA 1
ATOM 1228 C C . ASN A 1 166 ? -24.858 -0.269 37.702 1.00 68.38 166 ASN A C 1
ATOM 1230 O O . ASN A 1 166 ? -25.589 -0.393 38.682 1.00 68.38 166 ASN A O 1
ATOM 1234 N N . GLU A 1 167 ? -23.791 -1.065 37.532 1.00 75.62 167 GLU A N 1
ATOM 1235 C CA . GLU A 1 167 ? -23.470 -2.155 38.475 1.00 75.62 167 GLU A CA 1
ATOM 1236 C C . GLU A 1 167 ? -23.221 -1.629 39.895 1.00 75.62 167 GLU A C 1
ATOM 1238 O O . GLU A 1 167 ? -23.777 -2.153 40.860 1.00 75.62 167 GLU A O 1
ATOM 1243 N N . LEU A 1 168 ? -22.457 -0.539 40.029 1.00 78.12 168 LEU A N 1
ATOM 1244 C CA . LEU A 1 168 ? -22.180 0.071 41.331 1.00 78.12 168 LEU A CA 1
ATOM 1245 C C . LEU A 1 168 ? -23.469 0.585 41.995 1.00 78.12 168 LEU A C 1
ATOM 1247 O O . LEU A 1 168 ? -23.659 0.413 43.199 1.00 78.12 168 LEU A O 1
ATOM 1251 N N . ALA A 1 169 ? -24.377 1.174 41.210 1.00 82.38 169 ALA A N 1
ATOM 1252 C CA . ALA A 1 169 ? -25.644 1.695 41.709 1.00 82.38 169 ALA A CA 1
ATOM 1253 C C . ALA A 1 169 ? -26.561 0.578 42.234 1.00 82.38 169 ALA A C 1
ATOM 1255 O O . ALA A 1 169 ? -27.162 0.743 43.299 1.00 82.38 169 ALA A O 1
ATOM 1256 N N . TYR A 1 170 ? -26.614 -0.572 41.550 1.00 84.31 170 TYR A N 1
ATOM 1257 C CA . TYR A 1 170 ? -27.381 -1.737 42.002 1.00 84.31 170 TYR A CA 1
ATOM 1258 C C . TYR A 1 170 ? -26.763 -2.419 43.225 1.00 84.31 170 TYR A C 1
ATOM 1260 O O . TYR A 1 170 ? -27.503 -2.807 44.127 1.00 84.31 170 TYR A O 1
ATOM 1268 N N . VAL A 1 171 ? -25.432 -2.525 43.307 1.00 87.81 171 VAL A N 1
ATOM 1269 C CA . VAL A 1 171 ? -24.756 -3.105 44.483 1.00 87.81 171 VAL A CA 1
ATOM 1270 C C . VAL A 1 171 ? -24.972 -2.231 45.722 1.00 87.81 171 VAL A C 1
ATOM 1272 O O . VAL A 1 171 ? -25.362 -2.743 46.772 1.00 87.81 171 VAL A O 1
ATOM 1275 N N . ILE A 1 172 ? -24.790 -0.911 45.601 1.00 85.75 172 ILE A N 1
ATOM 1276 C CA . ILE A 1 172 ? -25.019 0.038 46.704 1.00 85.75 172 ILE A CA 1
ATOM 1277 C C . ILE A 1 172 ? -26.505 0.054 47.101 1.00 85.75 172 ILE A C 1
ATOM 1279 O O . ILE A 1 172 ? -26.828 0.021 48.290 1.00 85.75 172 ILE A O 1
ATOM 1283 N N . GLY A 1 173 ? -27.413 0.049 46.119 1.00 87.44 173 GLY A N 1
ATOM 1284 C CA . GLY A 1 173 ? -28.855 -0.006 46.364 1.00 87.44 173 GLY A CA 1
ATOM 1285 C C . GLY A 1 173 ? -29.288 -1.301 47.060 1.00 87.44 173 GLY A C 1
ATOM 1286 O O . GLY A 1 173 ? -30.033 -1.261 48.040 1.00 87.44 173 GLY A O 1
ATOM 1287 N N . GLY A 1 174 ? -28.766 -2.447 46.614 1.00 88.06 174 GLY A N 1
ATOM 1288 C CA . GLY A 1 174 ? -29.033 -3.759 47.206 1.00 88.06 174 GLY A CA 1
ATOM 1289 C C . GLY A 1 174 ? -28.537 -3.871 48.648 1.00 88.06 174 GLY A C 1
ATOM 1290 O O . GLY A 1 174 ? -29.278 -4.332 49.517 1.00 88.06 174 GLY A O 1
ATOM 1291 N N . ALA A 1 175 ? -27.327 -3.380 48.936 1.00 91.31 175 ALA A N 1
ATOM 1292 C CA . ALA A 1 175 ? -26.798 -3.333 50.299 1.00 91.31 175 ALA A CA 1
ATOM 1293 C C . ALA A 1 175 ? -27.668 -2.464 51.228 1.00 91.31 175 ALA A C 1
ATOM 1295 O O . ALA A 1 175 ? -27.941 -2.860 52.363 1.00 91.31 175 ALA A O 1
ATOM 1296 N N . GLY A 1 176 ? -28.166 -1.324 50.734 1.00 90.56 176 GLY A N 1
ATOM 1297 C CA . GLY A 1 176 ? -29.083 -0.457 51.479 1.00 90.56 176 GLY A CA 1
ATOM 1298 C C . GLY A 1 176 ? -30.405 -1.143 51.849 1.00 90.56 176 GLY A C 1
ATOM 1299 O O . GLY A 1 176 ? -30.871 -1.011 52.980 1.00 90.56 176 GLY A O 1
ATOM 1300 N N . LEU A 1 177 ? -30.987 -1.934 50.940 1.00 92.44 177 LEU A N 1
ATOM 1301 C CA . LEU A 1 177 ? -32.221 -2.686 51.213 1.00 92.44 177 LEU A CA 1
ATOM 1302 C C . LEU A 1 177 ? -32.025 -3.787 52.265 1.00 92.44 177 LEU A C 1
ATOM 1304 O O . LEU A 1 177 ? -32.874 -3.955 53.142 1.00 92.44 177 LEU A O 1
ATOM 1308 N N . LEU A 1 178 ? -30.901 -4.508 52.220 1.00 94.25 178 LEU A N 1
ATOM 1309 C CA . LEU A 1 178 ? -30.566 -5.499 53.249 1.00 94.25 178 LEU A CA 1
ATOM 1310 C C . LEU A 1 178 ? -30.388 -4.841 54.627 1.00 94.25 178 LEU A C 1
ATOM 1312 O O . LEU A 1 178 ? -30.876 -5.367 55.630 1.00 94.25 178 LEU A O 1
ATOM 1316 N N . GLY A 1 179 ? -29.754 -3.665 54.668 1.00 90.94 179 GLY A N 1
ATOM 1317 C CA . GLY A 1 179 ? -29.610 -2.864 55.884 1.00 90.94 179 GLY A CA 1
ATOM 1318 C C . GLY A 1 179 ? -30.953 -2.437 56.493 1.00 90.94 179 GLY A C 1
ATOM 1319 O O . GLY A 1 179 ? -31.137 -2.564 57.705 1.00 90.94 179 GLY A O 1
ATOM 1320 N N . LEU A 1 180 ? -31.931 -2.036 55.668 1.00 91.56 180 LEU A N 1
ATOM 1321 C CA . LEU A 1 180 ? -33.295 -1.733 56.130 1.00 91.56 180 LEU A CA 1
ATOM 1322 C C . LEU A 1 180 ? -34.016 -2.959 56.710 1.00 91.56 180 LEU A C 1
ATOM 1324 O O . LEU A 1 180 ? -34.755 -2.833 57.689 1.00 91.56 180 LEU A O 1
ATOM 1328 N N . GLY A 1 181 ? -33.783 -4.149 56.149 1.00 93.81 181 GLY A N 1
ATOM 1329 C CA . GLY A 1 181 ? -34.299 -5.401 56.709 1.00 93.81 181 GLY A CA 1
ATOM 1330 C C . GLY A 1 181 ? -33.742 -5.682 58.109 1.00 93.81 181 GLY A C 1
ATOM 1331 O O . GLY A 1 181 ? -34.499 -5.985 59.033 1.00 93.81 181 GLY A O 1
ATOM 1332 N N . ALA A 1 182 ? -32.428 -5.512 58.288 1.00 92.25 182 ALA A N 1
ATOM 1333 C CA . ALA A 1 182 ? -31.775 -5.670 59.588 1.00 92.25 182 ALA A CA 1
ATOM 1334 C C . ALA A 1 182 ? -32.264 -4.629 60.612 1.00 92.25 182 ALA A C 1
ATOM 1336 O O . ALA A 1 182 ? -32.560 -4.987 61.753 1.00 92.25 182 ALA A O 1
ATOM 1337 N N . TRP A 1 183 ? -32.423 -3.366 60.199 1.00 95.00 183 TRP A N 1
ATOM 1338 C CA . TRP A 1 183 ? -33.032 -2.320 61.026 1.00 95.00 183 TRP A CA 1
ATOM 1339 C C . TRP A 1 183 ? -34.408 -2.735 61.556 1.00 95.00 183 TRP A C 1
ATOM 1341 O O . TRP A 1 183 ? -34.647 -2.664 62.762 1.00 95.00 183 TRP A O 1
ATOM 1351 N N . GLY A 1 184 ? -35.292 -3.216 60.676 1.00 93.94 184 GLY A N 1
ATOM 1352 C CA . GLY A 1 184 ? -36.645 -3.625 61.052 1.00 93.94 184 GLY A CA 1
ATOM 1353 C C . GLY A 1 184 ? -36.661 -4.733 62.110 1.00 93.94 184 GLY A C 1
ATOM 1354 O O . GLY A 1 184 ? -37.462 -4.677 63.044 1.00 93.94 184 GLY A O 1
ATOM 1355 N N . ALA A 1 185 ? -35.741 -5.698 62.017 1.00 93.44 185 ALA A N 1
ATOM 1356 C CA . ALA A 1 185 ? -35.613 -6.774 62.998 1.00 93.44 185 ALA A CA 1
ATOM 1357 C C . ALA A 1 185 ? -35.194 -6.255 64.385 1.00 93.44 185 ALA A C 1
ATOM 1359 O O . ALA A 1 185 ? -35.842 -6.579 65.382 1.00 93.44 185 ALA A O 1
ATOM 1360 N N . PHE A 1 186 ? -34.160 -5.408 64.456 1.00 92.25 186 PHE A N 1
ATOM 1361 C CA . PHE A 1 186 ? -33.688 -4.843 65.728 1.00 92.25 186 PHE A CA 1
ATOM 1362 C C . PHE A 1 186 ? -34.675 -3.844 66.340 1.00 92.25 186 PHE A C 1
ATOM 1364 O O . PHE A 1 186 ? -34.843 -3.821 67.560 1.00 92.25 186 PHE A O 1
ATOM 1371 N N . ALA A 1 187 ? -35.373 -3.060 65.516 1.00 92.12 187 ALA A N 1
ATOM 1372 C CA . ALA A 1 187 ? -36.422 -2.156 65.980 1.00 92.12 187 ALA A CA 1
ATOM 1373 C C . ALA A 1 187 ? -37.613 -2.928 66.575 1.00 92.12 187 ALA A C 1
ATOM 1375 O O . ALA A 1 187 ? -38.161 -2.535 67.607 1.00 92.12 187 ALA A O 1
ATOM 1376 N N . TRP A 1 188 ? -37.997 -4.048 65.955 1.00 95.50 188 TRP A N 1
ATOM 1377 C CA . TRP A 1 188 ? -39.049 -4.925 66.469 1.00 95.50 188 TRP A CA 1
ATOM 1378 C C . TRP A 1 188 ? -38.651 -5.594 67.791 1.00 95.50 188 TRP A C 1
ATOM 1380 O O . TRP A 1 188 ? -39.435 -5.619 68.739 1.00 95.50 188 TRP A O 1
ATOM 1390 N N . ASP A 1 189 ? -37.426 -6.109 67.866 1.00 93.50 189 ASP A N 1
ATOM 1391 C CA . ASP A 1 189 ? -36.865 -6.746 69.059 1.00 93.50 189 ASP A CA 1
ATOM 1392 C C . ASP A 1 189 ? -36.741 -5.757 70.235 1.00 93.50 189 ASP A C 1
ATOM 1394 O O . ASP A 1 189 ? -37.169 -6.051 71.353 1.00 93.50 189 ASP A O 1
ATOM 1398 N N . GLY A 1 190 ? -36.269 -4.533 69.967 1.00 91.31 190 GLY A N 1
ATOM 1399 C CA . GLY A 1 190 ? -36.272 -3.433 70.935 1.00 91.31 190 GLY A CA 1
ATOM 1400 C C . GLY A 1 190 ? -37.677 -3.105 71.451 1.00 91.31 190 GLY A C 1
ATOM 1401 O O . GLY A 1 190 ? -37.864 -2.959 72.659 1.00 91.31 190 GLY A O 1
ATOM 1402 N N . ARG A 1 191 ? -38.681 -3.075 70.561 1.00 93.19 191 ARG A N 1
ATOM 1403 C CA . ARG A 1 191 ? -40.082 -2.805 70.926 1.00 93.19 191 ARG A CA 1
ATOM 1404 C C . ARG A 1 191 ? -40.706 -3.904 71.775 1.00 93.19 191 ARG A C 1
ATOM 1406 O O . ARG A 1 191 ? -41.453 -3.585 72.695 1.00 93.19 191 ARG A O 1
ATOM 1413 N N . ARG A 1 192 ? -40.399 -5.176 71.504 1.00 92.88 192 ARG A N 1
ATOM 1414 C CA . ARG A 1 192 ? -40.863 -6.286 72.352 1.00 92.88 192 ARG A CA 1
ATOM 1415 C C . ARG A 1 192 ? -40.315 -6.171 73.770 1.00 92.88 192 ARG A C 1
ATOM 1417 O O . ARG A 1 192 ? -41.102 -6.146 74.706 1.00 92.88 192 ARG A O 1
ATOM 1424 N N . ARG A 1 193 ? -38.997 -5.985 73.911 1.00 89.12 193 ARG A N 1
ATOM 1425 C CA . ARG A 1 193 ? -38.360 -5.816 75.230 1.00 89.12 193 ARG A CA 1
ATOM 1426 C C . ARG A 1 193 ? -38.855 -4.582 75.968 1.00 89.12 193 ARG A C 1
ATOM 1428 O O . ARG A 1 193 ? -38.987 -4.606 77.183 1.00 89.12 193 ARG A O 1
ATOM 1435 N N . GLN A 1 194 ? -39.136 -3.504 75.242 1.00 90.50 194 GLN A N 1
ATOM 1436 C CA . GLN A 1 194 ? -39.754 -2.330 75.841 1.00 90.50 194 GLN A CA 1
ATOM 1437 C C . GLN A 1 194 ? -41.123 -2.666 76.443 1.00 90.50 194 GLN A C 1
ATOM 1439 O O . GLN A 1 194 ? -41.377 -2.251 77.567 1.00 90.50 194 GLN A O 1
ATOM 1444 N N . GLY A 1 195 ? -41.959 -3.432 75.732 1.00 89.50 195 GLY A N 1
ATOM 1445 C CA . GLY A 1 195 ? -43.255 -3.897 76.235 1.00 89.50 195 GLY A CA 1
ATOM 1446 C C . GLY A 1 195 ? -43.133 -4.752 77.499 1.00 89.50 195 GLY A C 1
ATOM 1447 O O . GLY A 1 195 ? -43.876 -4.539 78.452 1.00 89.50 195 GLY A O 1
ATOM 1448 N N . ASP A 1 196 ? -42.146 -5.650 77.555 1.00 87.19 196 ASP A N 1
ATOM 1449 C CA . ASP A 1 196 ? -41.887 -6.471 78.749 1.00 87.19 196 ASP A CA 1
ATOM 1450 C C . ASP A 1 196 ? -41.520 -5.600 79.974 1.00 87.19 196 ASP A C 1
ATOM 1452 O O . ASP A 1 196 ? -41.948 -5.865 81.102 1.00 87.19 196 ASP A O 1
ATOM 1456 N N . LEU A 1 197 ? -40.795 -4.499 79.740 1.00 88.06 197 LEU A N 1
ATOM 1457 C CA . LEU A 1 197 ? -40.340 -3.552 80.765 1.00 88.06 197 LEU A CA 1
ATOM 1458 C C . LEU A 1 197 ? -41.407 -2.533 81.209 1.00 88.06 197 LEU A C 1
ATOM 1460 O O . LEU A 1 197 ? -41.198 -1.832 82.204 1.00 88.06 197 LEU A O 1
ATOM 1464 N N . GLU A 1 198 ? -42.562 -2.443 80.538 1.00 87.00 198 GLU A N 1
ATOM 1465 C CA . GLU A 1 198 ? -43.650 -1.532 80.943 1.00 87.00 198 GLU A CA 1
ATOM 1466 C C . GLU A 1 198 ? -44.184 -1.868 82.341 1.00 87.00 198 GLU A C 1
ATOM 1468 O O . GLU A 1 198 ? -44.534 -0.971 83.108 1.00 87.00 198 GLU A O 1
ATOM 1473 N N . THR A 1 199 ? -44.155 -3.148 82.716 1.00 86.12 199 THR A N 1
ATOM 1474 C CA . THR A 1 199 ? -44.645 -3.642 84.012 1.00 86.12 199 THR A CA 1
ATOM 1475 C C . THR A 1 199 ? -43.799 -3.154 85.199 1.00 86.12 199 THR A C 1
ATOM 1477 O O . THR A 1 199 ? -44.301 -3.077 86.320 1.00 86.12 199 THR A O 1
ATOM 1480 N N . CYS A 1 200 ? -42.521 -2.812 84.981 1.00 83.19 200 CYS A N 1
ATOM 1481 C CA . CYS A 1 200 ? -41.591 -2.362 86.030 1.00 83.19 200 CYS A CA 1
ATOM 1482 C C . CYS A 1 200 ? -41.246 -0.863 85.973 1.00 83.19 200 CYS A C 1
ATOM 1484 O O . CYS A 1 200 ? -40.539 -0.347 86.851 1.00 83.19 200 CYS A O 1
ATOM 1486 N N . ALA A 1 201 ? -41.719 -0.140 84.956 1.00 83.44 201 ALA A N 1
ATOM 1487 C CA . ALA A 1 201 ? -41.471 1.289 84.817 1.00 83.44 201 ALA A CA 1
ATOM 1488 C C . ALA A 1 201 ? -42.103 2.077 85.990 1.00 83.44 201 ALA A C 1
ATOM 1490 O O . ALA A 1 201 ? -43.219 1.766 86.403 1.00 83.44 201 ALA A O 1
ATOM 1491 N N . PRO A 1 202 ? -41.434 3.108 86.559 1.00 79.44 202 PRO A N 1
ATOM 1492 C CA . PRO A 1 202 ? -40.234 3.798 86.069 1.00 79.44 202 PRO A CA 1
ATOM 1493 C C . PRO A 1 202 ? -38.908 3.374 86.736 1.00 79.44 202 PRO A C 1
ATOM 1495 O O . PRO A 1 202 ? -37.874 3.987 86.468 1.00 79.44 202 PRO A O 1
ATOM 1498 N N . ARG A 1 203 ? -38.904 2.377 87.633 1.00 81.69 203 ARG A N 1
ATOM 1499 C CA . ARG A 1 203 ? -37.701 1.952 88.380 1.00 81.69 203 ARG A CA 1
ATOM 1500 C C . ARG A 1 203 ? -37.505 0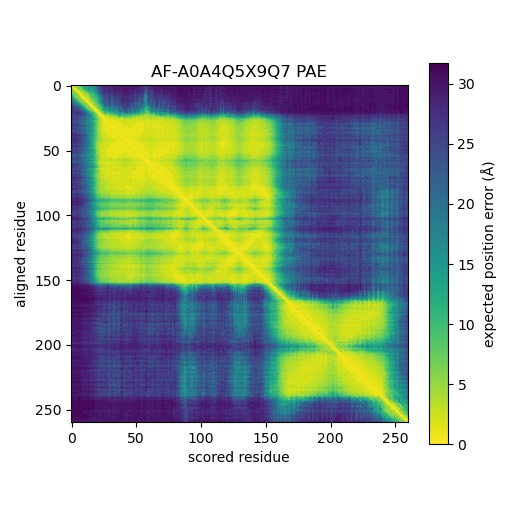.439 88.297 1.00 81.69 203 ARG A C 1
ATOM 1502 O O . ARG A 1 203 ? -37.698 -0.271 89.279 1.00 81.69 203 ARG A O 1
ATOM 1509 N N . CYS A 1 204 ? -37.076 -0.034 87.133 1.00 84.62 204 CYS A N 1
ATOM 1510 C CA . CYS A 1 204 ? -36.690 -1.430 86.950 1.00 84.62 204 CYS A CA 1
ATOM 1511 C C . CYS A 1 204 ? -35.348 -1.710 87.655 1.00 84.62 204 CYS A C 1
ATOM 1513 O O . CYS A 1 204 ? -34.388 -0.946 87.512 1.00 84.62 204 CYS A O 1
ATOM 1515 N N . SER A 1 205 ? -35.288 -2.787 88.445 1.00 82.50 205 SER A N 1
ATOM 1516 C CA . SER A 1 205 ? -34.076 -3.236 89.148 1.00 82.50 205 SER A CA 1
ATOM 1517 C C . SER A 1 205 ? -33.111 -3.989 88.231 1.00 82.50 205 SER A C 1
ATOM 1519 O O . SER A 1 205 ? -31.898 -3.932 88.447 1.00 82.50 205 SER A O 1
ATOM 1521 N N . ASP A 1 206 ? -33.634 -4.650 87.196 1.00 84.56 206 ASP A N 1
ATOM 1522 C CA . ASP A 1 206 ? -32.833 -5.375 86.218 1.00 84.56 206 ASP A CA 1
ATOM 1523 C C . ASP A 1 206 ? -32.254 -4.420 85.168 1.00 84.56 206 ASP A C 1
ATOM 1525 O O . ASP A 1 206 ? -32.878 -4.059 84.168 1.00 84.56 206 ASP A O 1
ATOM 1529 N N . ARG A 1 207 ? -31.023 -3.968 85.422 1.00 85.56 207 ARG A N 1
ATOM 1530 C CA . ARG A 1 207 ? -30.299 -3.091 84.494 1.00 85.56 207 ARG A CA 1
ATOM 1531 C C . ARG A 1 207 ? -29.933 -3.796 83.190 1.00 85.56 207 ARG A C 1
ATOM 1533 O O . ARG A 1 207 ? -29.802 -3.125 82.171 1.00 85.56 207 ARG A O 1
ATOM 1540 N N . SER A 1 208 ? -29.783 -5.120 83.207 1.00 88.62 208 SER A N 1
ATOM 1541 C CA . SER A 1 208 ? -29.312 -5.869 82.043 1.00 88.62 208 SER A CA 1
ATOM 1542 C C . SER A 1 208 ? -30.355 -5.911 80.924 1.00 88.62 208 SER A C 1
ATOM 1544 O O . SER A 1 208 ? -30.005 -5.751 79.753 1.00 88.62 208 SER A O 1
ATOM 1546 N N . GLU A 1 209 ? -31.639 -6.013 81.275 1.00 86.81 209 GLU A N 1
ATOM 1547 C CA . GLU A 1 209 ? -32.744 -5.975 80.312 1.00 86.81 209 GLU A CA 1
ATOM 1548 C C . GLU A 1 209 ? -32.940 -4.579 79.711 1.00 86.81 209 GLU A C 1
ATOM 1550 O O . GLU A 1 209 ? -33.112 -4.430 78.496 1.00 86.81 209 GLU A O 1
ATOM 1555 N N . VAL A 1 210 ? -32.820 -3.538 80.542 1.00 88.44 210 VAL A N 1
ATOM 1556 C CA . VAL A 1 210 ? -32.869 -2.139 80.090 1.00 88.44 210 VAL A CA 1
ATOM 1557 C C . VAL A 1 210 ? -31.714 -1.837 79.130 1.00 88.44 210 VAL A C 1
ATOM 1559 O O . VAL A 1 210 ? -31.924 -1.218 78.083 1.00 88.44 210 VAL A O 1
ATOM 1562 N N . ASP A 1 211 ? -30.502 -2.296 79.445 1.00 90.94 211 ASP A N 1
ATOM 1563 C CA . ASP A 1 211 ? -29.331 -2.108 78.587 1.00 90.94 211 ASP A CA 1
ATOM 1564 C C . ASP A 1 211 ? -29.447 -2.906 77.279 1.00 90.94 211 ASP A C 1
ATOM 1566 O O . ASP A 1 211 ? -29.092 -2.397 76.212 1.00 90.94 211 ASP A O 1
ATOM 1570 N N . ALA A 1 212 ? -30.014 -4.116 77.311 1.00 90.38 212 ALA A N 1
ATOM 1571 C CA . ALA A 1 212 ? -30.281 -4.910 76.111 1.00 90.38 212 ALA A CA 1
ATOM 1572 C C . ALA A 1 212 ? -31.309 -4.242 75.180 1.00 90.38 212 ALA A C 1
ATOM 1574 O O . ALA A 1 212 ? -31.112 -4.215 73.958 1.00 90.38 212 ALA A O 1
ATOM 1575 N N . MET A 1 213 ? -32.374 -3.656 75.740 1.00 92.06 213 MET A N 1
ATOM 1576 C CA . MET A 1 213 ? -33.351 -2.861 74.989 1.00 92.06 213 MET A CA 1
ATOM 1577 C C . MET A 1 213 ? -32.679 -1.638 74.345 1.00 92.06 213 MET A C 1
ATOM 1579 O O . MET A 1 213 ? -32.782 -1.448 73.131 1.00 92.06 213 MET A O 1
ATOM 1583 N N . ARG A 1 214 ? -31.929 -0.846 75.127 1.00 92.31 214 ARG A N 1
ATOM 1584 C CA . ARG A 1 214 ? -31.211 0.343 74.626 1.00 92.31 214 ARG A CA 1
ATOM 1585 C C . ARG A 1 214 ? -30.216 -0.007 73.526 1.00 92.31 214 ARG A C 1
ATOM 1587 O O . ARG A 1 214 ? -30.161 0.686 72.515 1.00 92.31 214 ARG A O 1
ATOM 1594 N N . ARG A 1 215 ? -29.467 -1.100 73.690 1.00 95.19 215 ARG A N 1
ATOM 1595 C CA . ARG A 1 215 ? -28.522 -1.587 72.680 1.00 95.19 215 ARG A CA 1
ATOM 1596 C C . ARG A 1 215 ? -29.224 -1.957 71.374 1.00 95.19 215 ARG A C 1
ATOM 1598 O O . ARG A 1 215 ? -28.697 -1.655 70.311 1.00 95.19 215 ARG A O 1
ATOM 1605 N N . SER A 1 216 ? -30.401 -2.576 71.448 1.00 89.50 216 SER A N 1
ATOM 1606 C CA . SER A 1 216 ? -31.170 -2.974 70.258 1.00 89.50 216 SER A CA 1
ATOM 1607 C C . SER A 1 216 ? -31.643 -1.760 69.460 1.00 89.50 216 SER A C 1
ATOM 1609 O O . SER A 1 216 ? -31.474 -1.724 68.244 1.00 89.50 216 SER A O 1
ATOM 1611 N N . TYR A 1 217 ? -32.145 -0.730 70.147 1.00 92.50 217 TYR A N 1
ATOM 1612 C CA . TYR A 1 217 ? -32.516 0.530 69.502 1.00 92.50 217 TYR A CA 1
ATOM 1613 C C . TYR A 1 217 ? -31.311 1.294 68.940 1.00 92.50 217 TYR A C 1
ATOM 1615 O O . TYR A 1 217 ? -31.384 1.781 67.818 1.00 92.50 217 TYR A O 1
ATOM 1623 N N . LEU A 1 218 ? -30.174 1.321 69.646 1.00 95.19 218 LEU A N 1
ATOM 1624 C CA . LEU A 1 218 ? -28.952 1.962 69.144 1.00 95.19 218 LEU A CA 1
ATOM 1625 C C . LEU A 1 218 ? -28.465 1.301 67.843 1.00 95.19 218 LEU A C 1
ATOM 1627 O O . LEU A 1 218 ? -28.152 1.996 66.878 1.00 95.19 218 LEU A O 1
ATOM 1631 N N . ILE A 1 219 ? -28.445 -0.037 67.792 1.00 92.50 219 ILE A N 1
ATOM 1632 C CA . ILE A 1 219 ? -28.093 -0.783 66.573 1.00 92.50 219 ILE A CA 1
ATOM 1633 C C . ILE A 1 219 ? -29.072 -0.453 65.443 1.00 92.50 219 ILE A C 1
ATOM 1635 O O . ILE A 1 219 ? -28.637 -0.231 64.312 1.00 92.50 219 ILE A O 1
ATOM 1639 N N . ALA A 1 220 ? -30.372 -0.381 65.742 1.00 90.75 220 ALA A N 1
ATOM 1640 C CA . ALA A 1 220 ? -31.372 0.011 64.762 1.00 90.75 220 ALA A CA 1
ATOM 1641 C C . ALA A 1 220 ? -31.069 1.417 64.196 1.00 90.75 220 ALA A C 1
ATOM 1643 O O . ALA A 1 220 ? -30.878 1.562 62.989 1.00 90.75 220 ALA A O 1
ATOM 1644 N N . ASP A 1 221 ? -30.930 2.441 65.031 1.00 92.38 221 ASP A N 1
ATOM 1645 C CA . ASP A 1 221 ? -30.749 3.819 64.555 1.00 92.38 221 ASP A CA 1
ATOM 1646 C C . ASP A 1 221 ? -29.494 3.994 63.675 1.00 92.38 221 ASP A C 1
ATOM 1648 O O . ASP A 1 221 ? -29.542 4.680 62.648 1.00 92.38 221 ASP A O 1
ATOM 1652 N N . VAL A 1 222 ? -28.391 3.307 64.003 1.00 94.75 222 VAL A N 1
ATOM 1653 C CA . VAL A 1 222 ? -27.166 3.307 63.180 1.00 94.75 222 VAL A CA 1
ATOM 1654 C C . VAL A 1 222 ? -27.400 2.652 61.814 1.00 94.75 222 VAL A C 1
ATOM 1656 O O . VAL A 1 222 ? -26.987 3.200 60.787 1.00 94.75 222 VAL A O 1
ATOM 1659 N N . LEU A 1 223 ? -28.079 1.500 61.779 1.00 91.25 223 LEU A N 1
ATOM 1660 C CA . LEU A 1 223 ? -28.399 0.801 60.530 1.00 91.25 223 LEU A CA 1
ATOM 1661 C C . LEU A 1 223 ? -29.321 1.631 59.634 1.00 91.25 223 LEU A C 1
ATOM 1663 O O . LEU A 1 223 ? -29.122 1.654 58.417 1.00 91.25 223 LEU A O 1
ATOM 1667 N N . LEU A 1 224 ? -30.289 2.343 60.216 1.00 94.12 224 LEU A N 1
ATOM 1668 C CA . LEU A 1 224 ? -31.196 3.210 59.466 1.00 94.12 224 LEU A CA 1
ATOM 1669 C C . LEU A 1 224 ? -30.443 4.365 58.799 1.00 94.12 224 LEU A C 1
ATOM 1671 O O . LEU A 1 224 ? -30.635 4.612 57.608 1.00 94.12 224 LEU A O 1
ATOM 1675 N N . GLY A 1 225 ? -29.548 5.028 59.540 1.00 93.19 225 GLY A N 1
ATOM 1676 C CA . GLY A 1 225 ? -28.737 6.128 59.015 1.00 93.19 225 GLY A CA 1
ATOM 1677 C C . GLY A 1 225 ? -27.837 5.700 57.852 1.00 93.19 225 GLY A C 1
ATOM 1678 O O . GLY A 1 225 ? -27.833 6.342 56.800 1.00 93.19 225 GLY A O 1
ATOM 1679 N N . LEU A 1 226 ? -27.122 4.579 58.003 1.00 94.38 226 LEU A N 1
ATOM 1680 C CA . LEU A 1 226 ? -26.253 4.039 56.950 1.00 94.38 226 LEU A CA 1
ATOM 1681 C C . LEU A 1 226 ? -27.048 3.601 55.713 1.00 94.38 226 LEU A C 1
ATOM 1683 O O . LEU A 1 226 ? -26.653 3.901 54.586 1.00 94.38 226 LEU A O 1
ATOM 1687 N N . SER A 1 227 ? -28.186 2.933 55.918 1.00 91.81 227 SER A N 1
ATOM 1688 C CA . SER A 1 227 ? -29.027 2.450 54.817 1.00 91.81 227 SER A CA 1
ATOM 1689 C C . SER A 1 227 ? -29.638 3.605 54.024 1.00 91.81 227 SER A C 1
ATOM 1691 O O . SER A 1 227 ? -29.650 3.567 52.795 1.00 91.81 227 SER A O 1
ATOM 1693 N N . ALA A 1 228 ? -30.082 4.668 54.703 1.00 94.06 228 ALA A N 1
ATOM 1694 C CA . ALA A 1 228 ? -30.599 5.868 54.051 1.00 94.06 228 ALA A CA 1
ATOM 1695 C C . ALA A 1 228 ? -29.521 6.585 53.219 1.00 94.06 228 ALA A C 1
ATOM 1697 O O . ALA A 1 228 ? -29.788 6.978 52.082 1.00 94.06 228 ALA A O 1
ATOM 1698 N N . ALA A 1 229 ? -28.292 6.701 53.738 1.00 92.56 229 ALA A N 1
ATOM 1699 C CA . ALA A 1 229 ? -27.174 7.289 52.999 1.00 92.56 229 ALA A CA 1
ATOM 1700 C C . ALA A 1 229 ? -26.804 6.465 51.751 1.00 92.56 229 ALA A C 1
ATOM 1702 O O . ALA A 1 229 ? -26.598 7.029 50.671 1.00 92.56 229 ALA A O 1
ATOM 1703 N N . ALA A 1 230 ? -26.773 5.134 51.873 1.00 89.56 230 ALA A N 1
ATOM 1704 C CA . ALA A 1 230 ? -26.500 4.232 50.755 1.00 89.56 230 ALA A CA 1
ATOM 1705 C C . ALA A 1 230 ? -27.580 4.329 49.663 1.00 89.56 230 ALA A C 1
ATOM 1707 O O . ALA A 1 230 ? -27.256 4.519 48.489 1.00 89.56 230 ALA A O 1
ATOM 1708 N N . LEU A 1 231 ? -28.862 4.280 50.040 1.00 89.62 231 LEU A N 1
ATOM 1709 C CA . LEU A 1 231 ? -29.976 4.401 49.094 1.00 89.62 231 LEU A CA 1
ATOM 1710 C C . LEU A 1 231 ? -30.025 5.781 48.430 1.00 89.62 231 LEU A C 1
ATOM 1712 O O . LEU A 1 231 ? -30.230 5.862 47.221 1.00 89.62 231 LEU A O 1
ATOM 1716 N N . GLY A 1 232 ? -29.775 6.856 49.184 1.00 90.69 232 GLY A N 1
ATOM 1717 C CA . GLY A 1 232 ? -29.686 8.209 48.632 1.00 90.69 232 GLY A CA 1
ATOM 1718 C C . GLY A 1 232 ? -28.562 8.344 47.602 1.00 90.69 232 GLY A C 1
ATOM 1719 O O . GLY A 1 232 ? -28.769 8.919 46.536 1.00 90.69 232 GLY A O 1
ATOM 1720 N N . THR A 1 233 ? -27.399 7.746 47.875 1.00 86.31 233 THR A N 1
ATOM 1721 C CA . THR A 1 233 ? -26.262 7.736 46.940 1.00 86.31 233 THR A CA 1
ATOM 1722 C C . THR A 1 233 ? -26.571 6.918 45.684 1.00 86.31 233 THR A C 1
ATOM 1724 O O . THR A 1 233 ? -26.295 7.370 44.576 1.00 86.31 233 THR A O 1
ATOM 1727 N N . SER A 1 234 ? -27.186 5.740 45.836 1.00 87.88 234 SER A N 1
ATOM 1728 C CA . SER A 1 234 ? -27.619 4.903 44.706 1.00 87.88 234 SER A CA 1
ATOM 1729 C C . SER A 1 234 ? -28.625 5.641 43.813 1.00 87.88 234 SER A C 1
ATOM 1731 O O . SER A 1 234 ? -28.434 5.712 42.599 1.00 87.88 234 SER A O 1
ATOM 1733 N N . ALA A 1 235 ? -29.639 6.275 44.410 1.00 88.44 235 ALA A N 1
ATOM 1734 C CA . ALA A 1 235 ? -30.626 7.064 43.677 1.00 88.44 235 ALA A CA 1
ATOM 1735 C C . ALA A 1 235 ? -29.989 8.261 42.956 1.00 88.44 235 ALA A C 1
ATOM 1737 O O . ALA A 1 235 ? -30.299 8.507 41.791 1.00 88.44 235 ALA A O 1
ATOM 1738 N N . TYR A 1 236 ? -29.068 8.972 43.615 1.00 87.50 236 TYR A N 1
ATOM 1739 C CA . TYR A 1 236 ? -28.331 10.076 43.003 1.00 87.50 236 TYR A CA 1
ATOM 1740 C C . TYR A 1 236 ? -27.547 9.619 41.765 1.00 87.50 236 TYR A C 1
ATOM 1742 O O . TYR A 1 236 ? -27.688 10.232 40.710 1.00 87.50 236 TYR A O 1
ATOM 1750 N N . LEU A 1 237 ? -26.799 8.512 41.862 1.00 86.62 237 LEU A N 1
ATOM 1751 C CA . LEU A 1 237 ? -26.023 7.964 40.742 1.00 86.62 237 LEU A CA 1
ATOM 1752 C C . LEU A 1 237 ? -26.904 7.542 39.559 1.00 86.62 237 LEU A C 1
ATOM 1754 O O . LEU A 1 237 ? -26.560 7.829 38.412 1.00 86.62 237 LEU A O 1
ATOM 1758 N N . LEU A 1 238 ? -28.051 6.904 39.822 1.00 84.44 238 LEU A N 1
ATOM 1759 C CA . LEU A 1 238 ? -29.002 6.521 38.771 1.00 84.44 238 LEU A CA 1
ATOM 1760 C C . LEU A 1 238 ? -29.577 7.747 38.054 1.00 84.44 238 LEU A C 1
ATOM 1762 O O . LEU A 1 238 ? -29.674 7.760 36.827 1.00 84.44 238 LEU A O 1
ATOM 1766 N N . ILE A 1 239 ? -29.913 8.800 38.804 1.00 85.50 239 ILE A N 1
ATOM 1767 C CA . ILE A 1 239 ? -30.438 10.042 38.228 1.00 85.50 239 ILE A CA 1
ATOM 1768 C C . ILE A 1 239 ? -29.357 10.742 37.395 1.00 85.50 239 ILE A C 1
ATOM 1770 O O . ILE A 1 239 ? -29.636 11.141 36.264 1.00 85.50 239 ILE A O 1
ATOM 1774 N N . THR A 1 240 ? -28.119 10.852 37.885 1.00 82.44 240 THR A N 1
ATOM 1775 C CA . THR A 1 240 ? -27.047 11.516 37.128 1.00 82.44 240 THR A CA 1
ATOM 1776 C C . THR A 1 240 ? -26.652 10.749 35.866 1.00 82.44 240 THR A C 1
ATOM 1778 O O . THR A 1 240 ? -26.514 11.383 34.823 1.00 82.44 240 THR A O 1
ATOM 1781 N N . ASN A 1 241 ? -26.570 9.412 35.901 1.00 75.19 241 ASN A N 1
ATOM 1782 C CA . ASN A 1 241 ? -26.300 8.620 34.688 1.00 75.19 241 ASN A CA 1
ATOM 1783 C C . ASN A 1 241 ? -27.391 8.816 33.626 1.00 75.19 241 ASN A C 1
ATOM 1785 O O . ASN A 1 241 ? -27.081 9.054 32.460 1.00 75.19 241 ASN A O 1
ATOM 1789 N N . SER A 1 242 ? -28.665 8.814 34.033 1.00 64.25 242 SER A N 1
ATOM 1790 C CA . SER A 1 242 ? -29.779 8.987 33.089 1.00 64.25 242 SER A CA 1
ATOM 1791 C C . SER A 1 242 ? -29.774 10.352 32.384 1.00 64.25 242 SER A C 1
ATOM 1793 O O . SER A 1 242 ? -30.247 10.486 31.253 1.00 64.25 242 SER A O 1
ATOM 1795 N N . THR A 1 243 ? -29.200 11.384 33.019 1.00 61.19 243 THR A N 1
ATOM 1796 C CA . THR A 1 243 ? -29.062 12.709 32.395 1.00 61.19 243 THR A CA 1
ATOM 1797 C C . THR A 1 243 ? -27.987 12.764 31.310 1.00 61.19 243 THR A C 1
ATOM 1799 O O . THR A 1 243 ? -28.103 13.581 30.392 1.00 61.19 243 THR A O 1
ATOM 1802 N N . GLU A 1 244 ? -26.979 11.890 31.369 1.00 57.47 244 GLU A N 1
ATOM 1803 C CA . GLU A 1 244 ? -25.972 11.760 30.312 1.00 57.47 244 GLU A CA 1
ATOM 1804 C C . GLU A 1 244 ? -26.526 10.973 29.119 1.00 57.47 244 GLU A C 1
ATOM 1806 O O . GLU A 1 244 ? -26.427 11.450 27.986 1.00 57.47 244 GLU A O 1
ATOM 1811 N N . GLU A 1 245 ? -27.235 9.867 29.370 1.00 55.59 245 GLU A N 1
ATOM 1812 C CA . GLU A 1 245 ? -27.903 9.070 28.328 1.00 55.59 245 GLU A CA 1
ATOM 1813 C C . GLU A 1 245 ? -28.927 9.908 27.541 1.00 55.59 245 GLU A C 1
ATOM 1815 O O . GLU A 1 245 ? -28.899 9.944 26.310 1.00 55.59 245 GLU A O 1
ATOM 1820 N N . GLY A 1 246 ? -29.769 10.689 28.230 1.00 53.00 246 GLY A N 1
ATOM 1821 C CA . GLY A 1 246 ? -30.750 11.566 27.577 1.00 53.00 246 GLY A CA 1
ATOM 1822 C C . GLY A 1 246 ? -30.136 12.750 26.811 1.00 53.00 246 GLY A C 1
ATOM 1823 O O . GLY A 1 246 ? -30.764 13.297 25.895 1.00 53.00 246 GLY A O 1
ATOM 1824 N N . ARG A 1 247 ? -28.908 13.166 27.155 1.00 54.00 247 ARG A N 1
ATOM 1825 C CA . ARG A 1 247 ? -28.155 14.191 26.413 1.00 54.00 247 ARG A CA 1
ATOM 1826 C C . ARG A 1 247 ? -27.513 13.598 25.159 1.00 54.00 247 ARG A C 1
ATOM 1828 O O . ARG A 1 247 ? -27.526 14.265 24.123 1.00 54.00 247 ARG A O 1
ATOM 1835 N N . GLU A 1 248 ? -27.003 12.372 25.233 1.00 52.28 248 GLU A N 1
ATOM 1836 C CA . GLU A 1 248 ? -26.423 11.664 24.090 1.00 52.28 248 GLU A CA 1
ATOM 1837 C C . GLU A 1 248 ? -27.500 11.293 23.058 1.00 52.28 248 GLU A C 1
ATOM 1839 O O . GLU A 1 248 ? -27.342 11.592 21.873 1.00 52.28 248 GLU A O 1
ATOM 1844 N N . GLU A 1 249 ? -28.663 10.801 23.498 1.00 51.00 249 GLU A N 1
ATOM 1845 C CA . GLU A 1 249 ? -29.797 10.497 22.611 1.00 51.00 249 GLU A CA 1
ATOM 1846 C C . GLU A 1 249 ? -30.314 11.754 21.884 1.00 51.00 249 GLU A C 1
ATOM 1848 O O . GLU A 1 249 ? -30.539 11.748 20.671 1.00 51.00 249 GLU A O 1
ATOM 1853 N N . ARG A 1 250 ? -30.427 12.890 22.590 1.00 50.12 250 ARG A N 1
ATOM 1854 C CA . ARG A 1 250 ? -30.814 14.174 21.975 1.00 50.12 250 ARG A CA 1
ATOM 1855 C C . ARG A 1 250 ? -29.756 14.718 21.014 1.00 50.12 250 ARG A C 1
ATOM 1857 O O . ARG A 1 250 ? -30.125 15.314 20.000 1.00 50.12 250 ARG A O 1
ATOM 1864 N N . ALA A 1 251 ? -28.469 14.511 21.291 1.00 51.00 251 ALA A N 1
ATOM 1865 C CA . ALA A 1 251 ? -27.385 14.909 20.393 1.00 51.00 251 ALA A CA 1
ATOM 1866 C C . ALA A 1 251 ? -27.367 14.064 19.104 1.00 51.00 251 ALA A C 1
ATOM 1868 O O . ALA A 1 251 ? -27.196 14.614 18.012 1.00 51.00 251 ALA A O 1
ATOM 1869 N N . VAL A 1 252 ? -27.631 12.756 19.203 1.00 54.66 252 VAL A N 1
ATOM 1870 C CA . VAL A 1 252 ? -27.750 11.851 18.046 1.00 54.66 252 VAL A CA 1
ATOM 1871 C C . VAL A 1 252 ? -28.963 12.210 17.177 1.00 54.66 252 VAL A C 1
ATOM 1873 O O . VAL A 1 252 ? -28.841 12.295 15.953 1.00 54.66 252 VAL A O 1
ATOM 1876 N N . VAL A 1 253 ? -30.117 12.512 17.781 1.00 54.16 253 VAL A N 1
ATOM 1877 C CA . VAL A 1 253 ? -31.342 12.876 17.039 1.00 54.16 253 VAL A CA 1
ATOM 1878 C C . VAL A 1 253 ? -31.223 14.240 16.341 1.00 54.16 253 VAL A C 1
ATOM 1880 O O . VAL A 1 253 ? -31.725 14.406 15.225 1.00 54.16 253 VAL A O 1
ATOM 1883 N N . LEU A 1 254 ? -30.523 15.213 16.936 1.00 55.91 254 LEU A N 1
ATOM 1884 C CA . LEU A 1 254 ? -30.249 16.507 16.293 1.00 55.91 254 LEU A CA 1
ATOM 1885 C C . LEU A 1 254 ? -29.225 16.388 15.151 1.00 55.91 254 LEU A C 1
ATOM 1887 O O . LEU A 1 254 ? -29.384 17.045 14.123 1.00 55.91 254 LEU A O 1
ATOM 1891 N N . GLY A 1 255 ? -28.232 15.500 15.274 1.00 47.94 255 GLY A N 1
ATOM 1892 C CA . GLY A 1 255 ? -27.282 15.201 14.195 1.00 47.94 255 GLY A CA 1
ATOM 1893 C C . GLY A 1 255 ? -27.909 14.485 12.990 1.00 47.94 255 GLY A C 1
ATOM 1894 O O . GLY A 1 255 ? -27.452 14.669 11.860 1.00 47.94 255 GLY A O 1
ATOM 1895 N N . ALA A 1 256 ? -28.978 13.710 13.201 1.00 50.53 256 ALA A N 1
ATOM 1896 C CA . ALA A 1 256 ? -29.702 13.012 12.134 1.00 50.53 256 ALA A CA 1
ATOM 1897 C C . ALA A 1 256 ? -30.667 13.919 11.344 1.00 50.53 256 ALA A C 1
ATOM 1899 O O . ALA A 1 256 ? -30.939 13.652 10.177 1.00 50.53 256 ALA A O 1
ATOM 1900 N N . ARG A 1 257 ? -31.164 15.009 11.946 1.00 51.00 257 ARG A N 1
ATOM 1901 C CA . ARG A 1 257 ? -32.094 15.954 11.293 1.00 51.00 257 ARG A CA 1
ATOM 1902 C C . ARG A 1 257 ? -31.422 17.111 10.545 1.00 51.00 257 ARG A C 1
ATOM 1904 O O . ARG A 1 257 ? -32.113 17.835 9.841 1.00 51.00 257 ARG A O 1
ATOM 1911 N N . GLY A 1 258 ? -30.102 17.272 10.653 1.00 41.28 258 GLY A N 1
ATOM 1912 C CA . GLY A 1 258 ? -29.338 18.330 9.972 1.00 41.28 258 GLY A CA 1
ATOM 1913 C C . GLY A 1 258 ? -28.845 17.995 8.557 1.00 41.28 258 GLY A C 1
ATOM 1914 O O . GLY A 1 258 ? -27.973 18.691 8.048 1.00 41.28 258 GLY A O 1
ATOM 1915 N N . ARG A 1 259 ? -29.336 16.915 7.934 1.00 46.28 259 ARG A N 1
ATOM 1916 C CA . ARG A 1 259 ? -28.979 16.516 6.562 1.00 46.28 259 ARG A CA 1
ATOM 1917 C C . ARG A 1 259 ? -30.231 16.326 5.701 1.00 46.28 259 ARG A C 1
ATOM 1919 O O . ARG A 1 259 ? -30.599 15.198 5.400 1.00 46.28 259 ARG A O 1
ATOM 1926 N N . PHE A 1 260 ? -30.864 17.434 5.331 1.00 44.34 260 PHE A N 1
ATOM 1927 C CA . PHE A 1 260 ? -31.678 17.583 4.122 1.00 44.34 260 PHE A CA 1
ATOM 1928 C C . PHE A 1 260 ? -31.505 19.006 3.602 1.00 44.34 260 PHE A C 1
ATOM 1930 O O . PHE A 1 260 ? -31.441 19.922 4.454 1.00 44.34 260 PHE A O 1
#

pLDDT: mean 84.96, std 15.96, range [41.28, 98.31]

Secondary structure (DSSP, 8-state):
--PPPP---------------PPPPHHHHHHHHHHHHHHHHTT-HHHHHHHHHHHHSTTS-HHHHHHHHHHHHHHHHH--EEEEEEEETTS-B--S-EEEETTTEEESS--SSPEE--SEEEEEEEE-TTS-EEEEEEEE-TT--SEEEEEEEPPP--------TTHHHHHHHHHHHHHHHHHHHHHHHHHHHHHHHGGGTT--S-HHHHHHHHHHHHHHHHHHHHHHHHHHHHHHHHHHHHHHHHHHHHHHHHHHHS--

Mean predicted aligned error: 16.56 Å